Protein AF-X8CJ55-F1 (afdb_monomer_lite)

Radius of gyration: 29.48 Å; chains: 1; bounding box: 90×64×76 Å

Foldseek 3Di:
DPPQDVLLQLLLVLLVVLCVVVVHDLLRLLVLLQVLCVVVVPPDRDDSVVSSVVNVVSNVRSDADPVNLCSNCVSSVHDSCVRRNDPPPPDDPPPPCPVPQCDVVVLVVLQVVLVVLVVCCVPVNLVRSQVVLVVVLVVLVVVLVSHDPVCNLSSLQSSLSSLLSNLVSCVVVVVLVSNVVSLVSSCVSCVPVALQSQLSSLLSVLVSCLQPPLPSSLVSLVSSLVSCVVHDNPCSNLSSLVSNLSSCVSVVNVVSNVVRDRDDDDDDPPPVVPPDDDDDDDDDDDDDDDDDDDDDDDDDDDD

Sequence (303 aa):
MAAVDPIRALNAQRLSQARKRYGYSLRELAIEVENVRKLRGDPDLPARESLRQKIAQIERTGMLGPLWREDLAAVFGVEPDEMFSVPIATELPHPLLIQLPVDRDVLAVIEAQQHAHIQAEHTFGPQHARPLVESDLVTIESLIAHAPSQVKAEMRRAAGAIAEVAGWIAQDLGDHAAAEKLTHTAALHLRTAGPPFNAIILMRQSNILTRTNPDLATALATDAADLIDGHDVGRLAASIARQQALAELANHNERGFIATPPQPSNSVTCNPTRMIMRSMPTAPTSPARSPPATCASVTRIKP

Organism: NCBI:txid1299331

Secondary structure (DSSP, 8-state):
-PPP-HHHHHHHHHHHHHHHHTT--HHHHHHHHHHHHHHHT-S----HHHHHHHHHHHHHH----HHHHHHHHHHTTS-HHHHH------S-PPP--S-----HHHHHHHHHHHHHHHHHHHHH-HHHHHHHHHHHHHHHHHHHHH--TTTHHHHHHHHHHHHHHHHHHHHHTT-HHHHHHHHHHHHHHHTTS-HHHHHHHHHHHHHHHTTT-HHHHHHHHHHHHHHHTTS--THHHHHHHHHHHHHHHHTT-HHHHHHSPPP--SS----GGGSS---------------------------

Structure (mmCIF, N/CA/C/O backbone):
data_AF-X8CJ55-F1
#
_entry.id   AF-X8CJ55-F1
#
loop_
_atom_site.group_PDB
_atom_site.id
_atom_site.type_symbol
_atom_site.label_atom_id
_atom_site.label_alt_id
_atom_site.label_comp_id
_atom_site.label_asym_id
_atom_site.label_entity_id
_atom_site.label_seq_id
_atom_site.pdbx_PDB_ins_code
_atom_site.Cartn_x
_atom_site.Cartn_y
_atom_site.Cartn_z
_atom_site.occupancy
_atom_site.B_iso_or_equiv
_atom_site.auth_seq_id
_atom_site.auth_comp_id
_atom_site.auth_asym_id
_atom_site.auth_atom_id
_atom_site.pdbx_PDB_model_num
ATOM 1 N N . MET A 1 1 ? -22.380 -9.634 48.521 1.00 38.97 1 MET A N 1
ATOM 2 C CA . MET A 1 1 ? -22.929 -9.744 47.151 1.00 38.97 1 MET A CA 1
ATOM 3 C C . MET A 1 1 ? -21.863 -10.402 46.297 1.00 38.97 1 MET A C 1
ATOM 5 O O . MET A 1 1 ? -20.770 -9.860 46.235 1.00 38.97 1 MET A O 1
ATOM 9 N N . ALA A 1 2 ? -22.115 -11.598 45.757 1.00 42.09 2 ALA A N 1
ATOM 10 C CA . ALA A 1 2 ? -21.132 -12.291 44.923 1.00 42.09 2 ALA A CA 1
ATOM 11 C C . ALA A 1 2 ? -20.828 -11.436 43.683 1.00 42.09 2 ALA A C 1
ATOM 13 O O . ALA A 1 2 ? -21.761 -10.971 43.027 1.00 42.09 2 ALA A O 1
ATOM 14 N N . ALA A 1 3 ? -19.546 -11.188 43.408 1.00 49.06 3 ALA A N 1
ATOM 15 C CA . ALA A 1 3 ? -19.113 -10.462 42.221 1.00 49.06 3 ALA A CA 1
ATOM 16 C C . ALA A 1 3 ? -19.684 -11.161 40.978 1.00 49.06 3 ALA A C 1
ATOM 18 O O . ALA A 1 3 ? -19.512 -12.368 40.808 1.00 49.06 3 ALA A O 1
ATOM 19 N N . VAL A 1 4 ? -20.428 -10.421 40.154 1.00 57.56 4 VAL A N 1
ATOM 20 C CA . VAL A 1 4 ? -20.958 -10.942 38.892 1.00 57.56 4 VAL A CA 1
ATOM 21 C C . VAL A 1 4 ? -19.760 -11.296 38.020 1.00 57.56 4 VAL A C 1
ATOM 23 O O . VAL A 1 4 ? -18.949 -10.430 37.711 1.00 57.56 4 VAL A O 1
ATOM 26 N N . ASP A 1 5 ? -19.644 -12.575 37.673 1.00 70.12 5 ASP A N 1
ATOM 27 C CA . ASP A 1 5 ? -18.611 -13.104 36.787 1.00 70.12 5 ASP A CA 1
ATOM 28 C C . ASP A 1 5 ? -18.553 -12.255 35.495 1.00 70.12 5 ASP A C 1
ATOM 30 O O . ASP A 1 5 ? -19.549 -12.201 34.758 1.00 70.12 5 ASP A O 1
ATOM 34 N N . PRO A 1 6 ? -17.436 -11.551 35.226 1.00 70.81 6 PRO A N 1
ATOM 35 C CA . PRO A 1 6 ? -17.335 -10.576 34.137 1.00 70.81 6 PRO A CA 1
ATOM 36 C C . PRO A 1 6 ? -17.583 -11.204 32.761 1.00 70.81 6 PRO A C 1
ATOM 38 O O . PRO A 1 6 ? -18.098 -10.542 31.858 1.00 70.81 6 PRO A O 1
ATOM 41 N N . ILE A 1 7 ? -17.310 -12.503 32.614 1.00 72.62 7 ILE A N 1
ATOM 42 C CA . ILE A 1 7 ? -17.560 -13.257 31.382 1.00 72.62 7 ILE A CA 1
ATOM 43 C C . ILE A 1 7 ? -19.064 -13.356 31.106 1.00 72.62 7 ILE A C 1
ATOM 45 O O . ILE A 1 7 ? -19.514 -13.215 29.967 1.00 72.62 7 ILE A O 1
ATOM 49 N N . ARG A 1 8 ? -19.872 -13.544 32.153 1.00 80.00 8 ARG A N 1
ATOM 50 C CA . ARG A 1 8 ? -21.332 -13.639 32.026 1.00 80.00 8 ARG A CA 1
ATOM 51 C C . ARG A 1 8 ? -21.924 -12.302 31.597 1.00 80.00 8 ARG A C 1
ATOM 53 O O . ARG A 1 8 ? -22.737 -12.259 30.675 1.00 80.00 8 ARG A O 1
ATOM 60 N N . ALA A 1 9 ? -21.480 -11.206 32.207 1.00 78.75 9 ALA A N 1
ATOM 61 C CA . ALA A 1 9 ? -21.919 -9.869 31.813 1.00 78.75 9 ALA A CA 1
ATOM 62 C C . ALA A 1 9 ? -21.605 -9.582 30.331 1.00 78.75 9 ALA A C 1
ATOM 64 O O . ALA A 1 9 ? -22.467 -9.092 29.599 1.00 78.75 9 ALA A O 1
ATOM 65 N N . LEU A 1 10 ? -20.413 -9.973 29.869 1.00 80.69 10 LEU A N 1
ATOM 66 C CA . LEU A 1 10 ? -19.994 -9.802 28.480 1.00 80.69 10 LEU A CA 1
ATOM 67 C C . LEU A 1 10 ? -20.836 -10.640 27.504 1.00 80.69 10 LEU A C 1
ATOM 69 O O . LEU A 1 10 ? -21.279 -10.125 26.479 1.00 80.69 10 LEU A O 1
ATOM 73 N N . ASN A 1 11 ? -21.124 -11.902 27.833 1.00 84.25 11 ASN A N 1
ATOM 74 C CA . ASN A 1 11 ? -21.977 -12.767 27.009 1.00 84.25 11 ASN A CA 1
ATOM 75 C C . ASN A 1 11 ? -23.395 -12.203 26.852 1.00 84.25 11 ASN A C 1
ATOM 77 O O . ASN A 1 11 ? -23.937 -12.175 25.745 1.00 84.25 11 ASN A O 1
ATOM 81 N N . ALA A 1 12 ? -23.981 -11.711 27.948 1.00 86.38 12 ALA A N 1
ATOM 82 C CA . ALA A 1 12 ? -25.286 -11.057 27.932 1.00 86.38 12 ALA A CA 1
ATOM 83 C C . ALA A 1 12 ? -25.286 -9.802 27.042 1.00 86.38 12 ALA A C 1
ATOM 85 O O . ALA A 1 12 ? -26.190 -9.615 26.221 1.00 86.38 12 ALA A O 1
ATOM 86 N N . GLN A 1 13 ? -24.247 -8.967 27.160 1.00 86.50 13 GLN A N 1
ATOM 87 C CA . GLN A 1 13 ? -24.093 -7.759 26.353 1.00 86.50 13 GLN A CA 1
ATOM 88 C C . GLN A 1 13 ? -23.946 -8.079 24.861 1.00 86.50 13 GLN A C 1
ATOM 90 O O . GLN A 1 13 ? -24.648 -7.479 24.047 1.00 86.50 13 GLN A O 1
ATOM 95 N N . ARG A 1 14 ? -23.073 -9.027 24.500 1.00 86.06 14 ARG A N 1
ATOM 96 C CA . ARG A 1 14 ? -22.821 -9.422 23.104 1.00 86.06 14 ARG A CA 1
ATOM 97 C C . ARG A 1 14 ? -24.076 -9.961 22.433 1.00 86.06 14 ARG A C 1
ATOM 99 O O . ARG A 1 14 ? -24.407 -9.522 21.335 1.00 86.06 14 ARG A O 1
ATOM 106 N N . LEU A 1 15 ? -24.820 -10.830 23.119 1.00 89.31 15 LEU A N 1
ATOM 107 C CA . LEU A 1 15 ? -26.089 -11.346 22.607 1.00 89.31 15 LEU A CA 1
ATOM 108 C C . LEU A 1 15 ? -27.109 -10.219 22.385 1.00 89.31 15 LEU A C 1
ATOM 110 O O . LEU A 1 15 ? -27.709 -10.131 21.314 1.00 89.31 15 LEU A O 1
ATOM 114 N N . SER A 1 16 ? -27.255 -9.315 23.359 1.00 88.06 16 SER A N 1
ATOM 115 C CA . SER A 1 16 ? -28.179 -8.179 23.250 1.00 88.06 16 SER A CA 1
ATOM 116 C C . SER A 1 16 ? -27.796 -7.218 22.119 1.00 88.06 16 SER A C 1
ATOM 118 O O . SER A 1 16 ? -28.665 -6.728 21.393 1.00 88.06 16 SER A O 1
ATOM 120 N N . GLN A 1 17 ? -26.499 -6.951 21.941 1.00 86.75 17 GLN A N 1
ATOM 121 C CA . GLN A 1 17 ? -25.985 -6.105 20.864 1.00 86.75 17 GLN A CA 1
ATOM 122 C C . GLN A 1 17 ? -26.165 -6.752 19.492 1.00 86.75 17 GLN A C 1
ATOM 124 O O . GLN A 1 17 ? -26.665 -6.081 18.591 1.00 86.75 17 GLN A O 1
ATOM 129 N N . ALA A 1 18 ? -25.820 -8.033 19.336 1.00 84.50 18 ALA A N 1
ATOM 130 C CA . ALA A 1 18 ? -26.032 -8.772 18.094 1.00 84.50 18 ALA A CA 1
ATOM 131 C C . ALA A 1 18 ? -27.515 -8.747 17.711 1.00 84.50 18 ALA A C 1
ATOM 133 O O . ALA A 1 18 ? -27.873 -8.311 16.6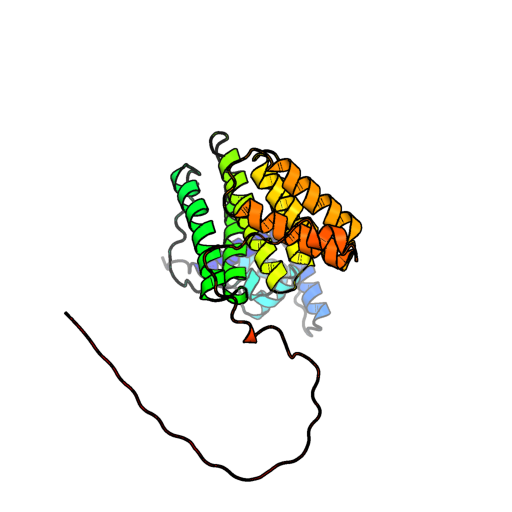19 1.00 84.50 18 ALA A O 1
ATOM 134 N N . ARG A 1 19 ? -28.400 -9.068 18.658 1.00 91.94 19 ARG A N 1
ATOM 135 C CA . ARG A 1 19 ? -29.844 -9.027 18.438 1.00 91.94 19 ARG A CA 1
ATOM 136 C C . ARG A 1 19 ? -30.323 -7.648 17.959 1.00 91.94 19 ARG A C 1
ATOM 138 O O . ARG A 1 19 ? -31.058 -7.569 16.981 1.00 91.94 19 ARG A O 1
ATOM 145 N N . LYS A 1 20 ? -29.888 -6.560 18.608 1.00 87.31 20 LYS A N 1
ATOM 146 C CA . LYS A 1 20 ? -30.235 -5.184 18.199 1.00 87.31 20 LYS A CA 1
ATOM 147 C C . LYS A 1 20 ? -29.658 -4.810 16.831 1.00 87.31 20 LYS A C 1
ATOM 149 O O . LYS A 1 20 ? -30.356 -4.177 16.048 1.00 87.31 20 LYS A O 1
ATOM 154 N N . ARG A 1 21 ? -28.413 -5.200 16.540 1.00 80.38 21 ARG A N 1
ATOM 155 C CA . ARG A 1 21 ? -27.718 -4.915 15.274 1.00 80.38 21 ARG A CA 1
ATOM 156 C C . ARG A 1 21 ? -28.416 -5.560 14.079 1.00 80.38 21 ARG A C 1
ATOM 158 O O . ARG A 1 21 ? -28.558 -4.911 13.052 1.00 80.38 21 ARG A O 1
ATOM 165 N N . TYR A 1 22 ? -28.861 -6.804 14.231 1.00 77.88 22 TYR A N 1
ATOM 166 C CA . TYR A 1 22 ? -29.587 -7.544 13.195 1.00 77.88 22 TYR A CA 1
ATOM 167 C C . TYR A 1 22 ? -31.105 -7.288 13.218 1.00 77.88 22 TYR A C 1
ATOM 169 O O . TYR A 1 22 ? -31.845 -7.897 12.456 1.00 77.88 22 TYR A O 1
ATOM 177 N N . GLY A 1 23 ? -31.583 -6.380 14.079 1.00 82.88 23 GLY A N 1
ATOM 178 C CA . GLY A 1 23 ? -32.990 -5.977 14.132 1.00 82.88 23 GLY A CA 1
ATOM 179 C C . GLY A 1 23 ? -33.943 -7.022 14.716 1.00 82.88 23 GLY A C 1
ATOM 180 O O . GLY A 1 23 ? -35.153 -6.842 14.636 1.00 82.88 23 GLY A O 1
ATOM 181 N N . TYR A 1 24 ? -33.433 -8.089 15.333 1.00 87.31 24 TYR A N 1
ATOM 182 C CA . TYR A 1 24 ? -34.268 -9.158 15.864 1.00 87.31 24 TYR A CA 1
ATOM 183 C C . TYR A 1 24 ? -34.978 -8.755 17.168 1.00 87.31 24 TYR A C 1
ATOM 185 O O . TYR A 1 24 ? -34.389 -8.305 18.161 1.00 87.31 24 TYR A O 1
ATOM 193 N N . SER A 1 25 ? -36.276 -9.015 17.238 1.00 90.44 25 SER A N 1
ATOM 194 C CA . SER A 1 25 ? -36.987 -9.173 18.504 1.00 90.44 25 SER A CA 1
ATOM 195 C C . SER A 1 25 ? -36.606 -10.503 19.169 1.00 90.44 25 SER A C 1
ATOM 197 O O . SER A 1 25 ? -36.102 -11.427 18.534 1.00 90.44 25 SER A O 1
ATOM 199 N N . LEU A 1 26 ? -36.882 -10.651 20.469 1.00 89.62 26 LEU A N 1
ATOM 200 C CA . LEU A 1 26 ? -36.687 -11.939 21.157 1.00 89.62 26 LEU A CA 1
ATOM 201 C C . LEU A 1 26 ? -37.509 -13.073 20.523 1.00 89.62 26 LEU A C 1
ATOM 203 O O . LEU A 1 26 ? -37.125 -14.235 20.609 1.00 89.62 26 LEU A O 1
ATOM 207 N N . ARG A 1 27 ? -38.655 -12.738 19.919 1.00 88.50 27 ARG A N 1
ATOM 208 C CA . ARG A 1 27 ? -39.531 -13.702 19.251 1.00 88.50 27 ARG A CA 1
ATOM 209 C C . ARG A 1 27 ? -38.941 -14.152 17.918 1.00 88.50 27 ARG A C 1
ATOM 211 O O . ARG A 1 27 ? -38.965 -15.343 17.643 1.00 88.50 27 ARG A O 1
ATOM 218 N N . GLU A 1 28 ? -38.405 -13.226 17.131 1.00 86.06 28 GLU A N 1
ATOM 219 C CA . GLU A 1 28 ? -37.733 -13.545 15.865 1.00 86.06 28 GLU A CA 1
ATOM 220 C C . GLU A 1 28 ? -36.453 -14.339 16.110 1.00 86.06 28 GLU A C 1
ATOM 222 O O . GLU A 1 28 ? -36.261 -15.375 15.489 1.00 86.06 28 GLU A O 1
ATOM 227 N N . LEU A 1 29 ? -35.651 -13.962 17.110 1.00 90.12 29 LEU A N 1
ATOM 228 C CA . LEU A 1 29 ? -34.463 -14.738 17.472 1.00 90.12 29 LEU A CA 1
ATOM 229 C C . LEU A 1 29 ? -34.817 -16.171 17.912 1.00 90.12 29 LEU A C 1
ATOM 231 O O . LEU A 1 29 ? -34.106 -17.113 17.585 1.00 90.12 29 LEU A O 1
ATOM 235 N N . ALA A 1 30 ? -35.938 -16.363 18.614 1.00 91.38 30 ALA A N 1
ATOM 236 C CA . ALA A 1 30 ? -36.417 -17.701 18.963 1.00 91.38 30 ALA A CA 1
ATOM 237 C C . ALA A 1 30 ? -36.856 -18.522 17.735 1.00 91.38 30 ALA A C 1
ATOM 239 O O . ALA A 1 30 ? -36.688 -19.740 17.741 1.00 91.38 30 ALA A O 1
ATOM 240 N N . ILE A 1 31 ? -37.406 -17.873 16.700 1.00 87.50 31 ILE A N 1
ATOM 241 C CA . ILE A 1 31 ? -37.739 -18.519 15.421 1.00 87.50 31 ILE A CA 1
ATOM 242 C C . ILE A 1 31 ? -36.454 -18.944 14.706 1.00 87.50 31 ILE A C 1
ATOM 244 O O . ILE A 1 31 ? -36.370 -20.081 14.254 1.00 87.50 31 ILE A O 1
ATOM 248 N N . GLU A 1 32 ? -35.435 -18.087 14.662 1.00 86.31 32 GLU A N 1
ATOM 249 C CA . GLU A 1 32 ? -34.182 -18.435 13.984 1.00 86.31 32 GLU A CA 1
ATOM 250 C C . GLU A 1 32 ? -33.403 -19.540 14.698 1.00 86.31 32 GLU A C 1
ATOM 252 O O . GLU A 1 32 ? -32.888 -20.445 14.048 1.00 86.31 32 GLU A O 1
ATOM 257 N N . VAL A 1 33 ? -33.386 -19.553 16.034 1.00 90.44 33 VAL A N 1
ATOM 258 C CA . VAL A 1 33 ? -32.803 -20.677 16.789 1.00 90.44 33 VAL A CA 1
ATOM 259 C C . VAL A 1 33 ? -33.543 -21.984 16.484 1.00 90.44 33 VAL A C 1
ATOM 261 O O . VAL A 1 33 ? -32.915 -23.026 16.304 1.00 90.44 33 VAL A O 1
ATOM 264 N N . GLU A 1 34 ? -34.876 -21.948 16.392 1.00 89.31 34 GLU A N 1
ATOM 265 C CA . GLU A 1 34 ? -35.662 -23.117 15.982 1.00 89.31 34 GLU A CA 1
ATOM 266 C C . GLU A 1 34 ? -35.297 -23.569 14.556 1.00 89.31 34 GLU A C 1
ATOM 268 O O . GLU A 1 34 ? -35.145 -24.768 14.321 1.00 89.31 34 GLU A O 1
ATOM 273 N N . ASN A 1 35 ? -35.12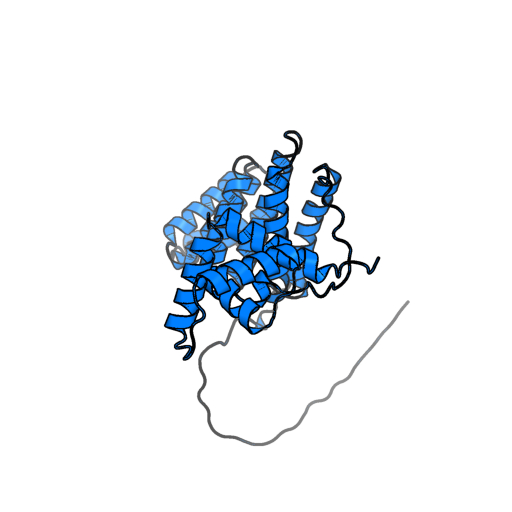1 -22.633 13.617 1.00 85.81 35 ASN A N 1
ATOM 274 C CA . ASN A 1 35 ? -34.717 -22.927 12.240 1.00 85.81 35 ASN A CA 1
ATOM 275 C C . ASN A 1 35 ? -33.330 -23.582 12.179 1.00 85.81 35 ASN A C 1
ATOM 277 O O . ASN A 1 35 ? -33.171 -24.598 11.504 1.00 85.81 35 ASN A O 1
ATOM 281 N N . VAL A 1 36 ? -32.352 -23.060 12.926 1.00 88.31 36 VAL A N 1
ATOM 282 C CA . VAL A 1 36 ? -31.002 -23.640 13.033 1.00 88.31 36 VAL A CA 1
ATOM 283 C C . VAL A 1 36 ? -31.063 -25.085 13.524 1.00 88.31 36 VAL A C 1
ATOM 285 O O . VAL A 1 36 ? -30.459 -25.971 12.922 1.00 88.31 36 VAL A O 1
ATOM 288 N N . ARG A 1 37 ? -31.835 -25.356 14.580 1.00 89.00 37 ARG A N 1
ATOM 289 C CA . ARG A 1 37 ? -31.971 -26.715 15.128 1.00 89.00 37 ARG A CA 1
ATOM 290 C C . ARG A 1 37 ? -32.717 -27.665 14.190 1.00 89.00 37 ARG A C 1
ATOM 292 O O . ARG A 1 37 ? -32.349 -28.831 14.080 1.00 89.00 37 ARG A O 1
ATOM 299 N N . LYS A 1 38 ? -33.715 -27.167 13.448 1.00 85.69 38 LYS A N 1
ATOM 300 C CA . LYS A 1 38 ? -34.383 -27.932 12.377 1.00 85.69 38 LYS A CA 1
ATOM 301 C C . LYS A 1 38 ? -33.420 -28.311 11.259 1.00 85.69 38 LYS A C 1
ATOM 303 O O . LYS A 1 38 ? -33.425 -29.460 10.832 1.00 85.69 38 LYS A O 1
ATOM 308 N N . LEU A 1 39 ? -32.596 -27.365 10.806 1.00 82.38 39 LEU A N 1
ATOM 309 C CA . LEU A 1 39 ? -31.588 -27.603 9.769 1.00 82.38 39 LEU A CA 1
ATOM 310 C C . LEU A 1 39 ? -30.516 -28.601 10.227 1.00 82.38 39 LEU A C 1
ATOM 312 O O . LEU A 1 39 ? -30.040 -29.392 9.419 1.00 82.38 39 LEU A O 1
ATOM 316 N N . ARG A 1 40 ? -30.179 -28.598 11.522 1.00 84.81 40 ARG A N 1
ATOM 317 C CA . ARG A 1 40 ? -29.257 -29.559 12.147 1.00 84.81 40 ARG A CA 1
ATOM 318 C C . ARG A 1 40 ? -29.854 -30.966 12.302 1.00 84.81 40 ARG A C 1
ATOM 320 O O . ARG A 1 40 ? -29.103 -31.930 12.416 1.00 84.81 40 ARG A O 1
ATOM 327 N N . GLY A 1 41 ? -31.183 -31.089 12.271 1.00 82.12 41 GLY A N 1
ATOM 328 C CA . GLY A 1 41 ? -31.897 -32.358 12.434 1.00 82.12 41 GLY A CA 1
ATOM 329 C C . GLY A 1 41 ? -32.123 -32.769 13.891 1.00 82.12 41 GLY A C 1
ATOM 330 O O . GLY A 1 41 ? -32.197 -33.965 14.176 1.00 82.12 41 GLY A O 1
ATOM 331 N N . ASP A 1 42 ? -32.227 -31.808 14.814 1.00 82.62 42 ASP A N 1
ATOM 332 C CA . ASP A 1 42 ? -32.405 -32.108 16.238 1.00 82.62 42 ASP A CA 1
ATOM 333 C C . ASP A 1 42 ? -33.758 -32.810 16.502 1.00 82.62 42 ASP A C 1
ATOM 335 O O . ASP A 1 42 ? -34.804 -32.317 16.068 1.00 82.62 42 ASP A O 1
ATOM 339 N N . PRO A 1 43 ? -33.774 -33.943 17.235 1.00 67.94 43 PRO A N 1
ATOM 340 C CA . PRO A 1 43 ? -34.960 -34.793 17.374 1.00 67.94 43 PRO A CA 1
ATOM 341 C C . PRO A 1 43 ? -36.024 -34.252 18.342 1.00 67.94 43 PRO A C 1
ATOM 343 O O . PRO A 1 43 ? -37.162 -34.715 18.302 1.00 67.94 43 PRO A O 1
ATOM 346 N N . ASP A 1 44 ? -35.680 -33.287 19.202 1.00 79.94 44 ASP A N 1
ATOM 347 C CA . ASP A 1 44 ? -36.597 -32.681 20.174 1.00 79.94 44 ASP A CA 1
ATOM 348 C C . ASP A 1 44 ? -36.451 -31.152 20.169 1.00 79.94 44 ASP A C 1
ATOM 350 O O . ASP A 1 44 ? -35.488 -30.585 20.695 1.00 79.94 44 ASP A O 1
ATOM 354 N N . LEU A 1 45 ? -37.399 -30.479 19.513 1.00 81.69 45 LEU A N 1
ATOM 355 C CA . LEU A 1 45 ? -37.409 -29.028 19.351 1.00 81.69 45 LEU A CA 1
ATOM 356 C C . LEU A 1 45 ? -38.292 -28.395 20.432 1.00 81.69 45 LEU A C 1
ATOM 358 O O . LEU A 1 45 ? -39.515 -28.562 20.398 1.00 81.69 45 LEU A O 1
ATOM 362 N N . PRO A 1 46 ? -37.718 -27.614 21.366 1.00 85.62 46 PRO A N 1
ATOM 363 C CA . PRO A 1 46 ? -38.505 -26.939 22.384 1.00 85.62 46 PRO A CA 1
ATOM 364 C C . PRO A 1 46 ? -39.518 -25.976 21.764 1.00 85.62 46 PRO A C 1
ATOM 366 O O . PRO A 1 46 ? -39.259 -25.347 20.735 1.00 85.62 46 PRO A O 1
ATOM 369 N N . ALA A 1 47 ? -40.646 -25.776 22.448 1.00 87.38 47 ALA A N 1
ATOM 370 C CA . ALA A 1 47 ? -41.615 -24.767 22.046 1.00 87.38 47 ALA A CA 1
ATOM 371 C C . ALA A 1 47 ? -40.955 -23.376 21.957 1.00 87.38 47 ALA A C 1
ATOM 373 O O . ALA A 1 47 ? -40.155 -22.986 22.813 1.00 87.38 47 ALA A O 1
ATOM 374 N N . ARG A 1 48 ? -41.345 -22.586 20.950 1.00 86.38 48 ARG A N 1
ATOM 375 C CA . ARG A 1 48 ? -40.809 -21.231 20.692 1.00 86.38 48 ARG A CA 1
ATOM 376 C C . ARG A 1 48 ? -40.827 -20.324 21.916 1.00 86.38 48 ARG A C 1
ATOM 378 O O . ARG A 1 48 ? -39.914 -19.531 22.122 1.00 86.38 48 ARG A O 1
ATOM 385 N N . GLU A 1 49 ? -41.864 -20.446 22.736 1.00 87.50 49 GLU A N 1
ATOM 386 C CA . GLU A 1 49 ? -42.003 -19.657 23.956 1.00 87.50 49 GLU A CA 1
ATOM 387 C C . GLU A 1 49 ? -40.936 -20.025 24.999 1.00 87.50 49 GLU A C 1
ATOM 389 O O . GLU A 1 49 ? -40.360 -19.141 25.633 1.00 87.50 49 GLU A O 1
ATOM 394 N N . SER A 1 50 ? -40.577 -21.305 25.105 1.00 88.00 50 SER A N 1
ATOM 395 C CA . SER A 1 50 ? -39.472 -21.772 25.945 1.00 88.00 50 SER A CA 1
ATOM 396 C C . SER A 1 50 ? -38.119 -21.280 25.425 1.00 88.00 50 SER A C 1
ATOM 398 O O . SER A 1 50 ? -37.289 -20.837 26.221 1.00 88.00 50 SER A O 1
ATOM 400 N N . LEU A 1 51 ? -37.906 -21.276 24.101 1.00 89.69 51 LEU A N 1
ATOM 401 C CA . LEU A 1 51 ? -36.696 -20.710 23.487 1.00 89.69 51 LEU A CA 1
ATOM 402 C C . LEU A 1 51 ? -36.580 -19.209 23.782 1.00 89.69 51 LEU A C 1
ATOM 404 O O . LEU A 1 51 ? -35.547 -18.749 24.267 1.00 89.69 51 LEU A O 1
ATOM 408 N N . ARG A 1 52 ? -37.667 -18.456 23.590 1.00 94.00 52 ARG A N 1
ATOM 409 C CA . ARG A 1 52 ? -37.743 -17.019 23.887 1.00 94.00 52 ARG A CA 1
ATOM 410 C C . ARG A 1 52 ? -37.427 -16.719 25.352 1.00 94.00 52 ARG A C 1
ATOM 412 O O . ARG A 1 52 ? -36.642 -15.813 25.641 1.00 94.00 52 ARG A O 1
ATOM 419 N N . GLN A 1 53 ? -38.019 -17.470 26.282 1.00 90.88 53 GLN A N 1
ATOM 420 C CA . GLN A 1 53 ? -37.759 -17.325 27.717 1.00 90.88 53 GLN A CA 1
ATOM 421 C C . GLN A 1 53 ? -36.302 -17.631 28.058 1.00 90.88 53 GLN A C 1
ATOM 423 O O . GLN A 1 53 ? -35.697 -16.919 28.864 1.00 90.88 53 GLN A O 1
ATOM 428 N N . LYS A 1 54 ? -35.716 -18.646 27.415 1.00 90.25 54 LYS A N 1
ATOM 429 C CA . LYS A 1 54 ? -34.319 -19.010 27.636 1.00 90.25 54 LYS A CA 1
ATOM 430 C C . LYS A 1 54 ? -33.362 -17.945 27.112 1.00 90.25 54 LYS A C 1
ATOM 432 O O . LYS A 1 54 ? -32.469 -17.546 27.851 1.00 90.25 54 LYS A O 1
ATOM 437 N N . ILE A 1 55 ? -33.602 -17.405 25.919 1.00 91.12 55 ILE A N 1
ATOM 438 C CA . ILE A 1 55 ? -32.841 -16.275 25.364 1.00 91.12 55 ILE A CA 1
ATOM 439 C C . ILE A 1 55 ? -32.933 -15.063 26.302 1.00 91.12 55 ILE A C 1
ATOM 441 O O . ILE A 1 55 ? -31.913 -14.475 26.650 1.00 91.12 55 ILE A O 1
ATOM 445 N N . ALA A 1 56 ? -34.128 -14.735 26.803 1.00 91.00 56 ALA A N 1
ATOM 446 C CA . ALA A 1 56 ? -34.304 -13.644 27.765 1.00 91.00 56 ALA A CA 1
ATOM 447 C C . ALA A 1 56 ? -33.575 -13.899 29.101 1.00 91.00 56 ALA A C 1
ATOM 449 O O . ALA A 1 56 ? -33.084 -12.966 29.736 1.00 91.00 56 ALA A O 1
ATOM 450 N N . GLN A 1 57 ? -33.495 -15.156 29.546 1.00 90.62 57 GLN A N 1
ATOM 451 C CA . GLN A 1 57 ? -32.706 -15.539 30.717 1.00 90.62 57 GLN A CA 1
ATOM 452 C C . GLN A 1 57 ? -31.203 -15.378 30.452 1.00 90.62 57 GLN A C 1
ATOM 454 O O . GLN A 1 57 ? -30.492 -14.891 31.333 1.00 90.62 57 GLN A O 1
ATOM 459 N N . ILE A 1 58 ? -30.720 -15.742 29.261 1.00 89.75 58 ILE A N 1
ATOM 460 C CA . ILE A 1 58 ? -29.316 -15.582 28.856 1.00 89.75 58 ILE A CA 1
ATOM 461 C C . ILE A 1 58 ? -28.958 -14.093 28.774 1.00 89.75 58 ILE A C 1
ATOM 463 O O . ILE A 1 58 ? -27.967 -13.691 29.374 1.00 89.75 58 ILE A O 1
ATOM 467 N N . GLU A 1 59 ? -29.794 -13.250 28.156 1.00 90.31 59 GLU A N 1
ATOM 468 C CA . GLU A 1 59 ? -29.576 -11.791 28.117 1.00 90.31 59 GLU A CA 1
ATOM 469 C C . GLU A 1 59 ? -29.559 -11.148 29.514 1.00 90.31 59 GLU A C 1
ATOM 471 O O . GLU A 1 59 ? -28.968 -10.088 29.695 1.00 90.31 59 GLU A O 1
ATOM 476 N N . ARG A 1 60 ? -30.188 -11.772 30.518 1.00 86.75 60 ARG A N 1
ATOM 477 C CA . ARG A 1 60 ? -30.206 -11.262 31.898 1.00 86.75 60 ARG A CA 1
ATOM 478 C C . ARG A 1 60 ? -29.055 -11.783 32.753 1.00 86.75 60 ARG A C 1
ATOM 480 O O . ARG A 1 60 ? -28.561 -11.070 33.617 1.00 86.75 60 ARG A O 1
ATOM 487 N N . THR A 1 61 ? -28.694 -13.051 32.581 1.00 85.50 61 THR A N 1
ATOM 488 C CA . THR A 1 61 ? -27.788 -13.765 33.498 1.00 85.50 61 THR A CA 1
ATOM 489 C C . THR A 1 61 ? -26.417 -14.037 32.903 1.00 85.50 61 THR A C 1
ATOM 491 O O . THR A 1 61 ? -25.497 -14.362 33.649 1.00 85.50 61 THR A O 1
ATOM 494 N N . GLY A 1 62 ? -26.282 -13.973 31.576 1.00 82.62 62 GLY A N 1
ATOM 495 C CA . GLY A 1 62 ? -25.054 -14.315 30.868 1.00 82.62 62 GLY A CA 1
ATOM 496 C C . GLY A 1 62 ? -24.680 -15.793 30.901 1.00 82.62 62 GLY A C 1
ATOM 497 O O . GLY A 1 62 ? -23.613 -16.165 30.413 1.00 82.62 62 GLY A O 1
ATOM 498 N N . MET A 1 63 ? -25.523 -16.642 31.500 1.00 84.69 63 MET A N 1
ATOM 499 C CA . MET A 1 63 ? -25.282 -18.078 31.592 1.00 84.69 63 MET A CA 1
ATOM 500 C C . MET A 1 63 ? -25.580 -18.735 30.253 1.00 84.69 63 MET A C 1
ATOM 502 O O . MET A 1 63 ? -26.734 -19.013 29.927 1.00 84.69 63 MET A O 1
ATOM 506 N N . LEU A 1 64 ? -24.518 -18.989 29.499 1.00 81.19 64 LEU A N 1
ATOM 507 C CA . LEU A 1 64 ? -24.571 -19.594 28.182 1.00 81.19 64 LEU A CA 1
ATOM 508 C C . LEU A 1 64 ? -23.948 -20.991 28.241 1.00 81.19 64 LEU A C 1
ATOM 510 O O . LEU A 1 64 ? -22.765 -21.135 28.537 1.00 81.19 64 LEU A O 1
ATOM 514 N N . GLY A 1 65 ? -24.757 -22.021 27.995 1.00 81.81 65 GLY A N 1
ATOM 515 C CA . GLY A 1 65 ? -24.261 -23.390 27.844 1.00 81.81 65 GLY A CA 1
ATOM 516 C C . GLY A 1 65 ? -23.667 -23.626 26.448 1.00 81.81 65 GLY A C 1
ATOM 517 O O . GLY A 1 65 ? -24.000 -22.878 25.528 1.00 81.81 65 GLY A O 1
ATOM 518 N N . PRO A 1 66 ? -22.849 -24.677 26.258 1.00 79.62 66 PRO A N 1
ATOM 519 C CA . PRO A 1 66 ? -22.162 -24.954 24.991 1.00 79.62 66 PRO A CA 1
ATOM 520 C C . PRO A 1 66 ? -23.128 -25.113 23.807 1.00 79.62 66 PRO A C 1
ATOM 522 O O . PRO A 1 66 ? -22.935 -24.483 22.778 1.00 79.62 66 PRO A O 1
ATOM 525 N N . LEU A 1 67 ? -24.243 -25.828 23.988 1.00 83.25 67 LEU A N 1
ATOM 526 C CA . LEU A 1 67 ? -25.259 -25.985 22.936 1.00 83.25 67 LEU A CA 1
ATOM 527 C C . LEU A 1 67 ? -25.878 -24.645 22.506 1.00 83.25 67 LEU A C 1
ATOM 529 O O . LEU A 1 67 ? -26.012 -24.354 21.325 1.00 83.25 67 LEU A O 1
ATOM 533 N N . TRP A 1 68 ? -26.200 -23.783 23.474 1.00 88.38 68 TRP A N 1
ATOM 534 C CA . TRP A 1 68 ? -26.760 -22.459 23.186 1.00 88.38 68 TRP A CA 1
ATOM 535 C C . TRP A 1 68 ? -25.747 -21.516 22.541 1.00 88.38 68 TRP A C 1
ATOM 537 O O . TRP A 1 68 ? -26.136 -20.618 21.798 1.00 88.38 68 TRP A O 1
ATOM 547 N N . ARG A 1 69 ? -24.458 -21.703 22.834 1.00 87.19 69 ARG A N 1
ATOM 548 C CA . ARG A 1 69 ? -23.365 -20.964 22.205 1.00 87.19 69 ARG A CA 1
ATOM 549 C C . ARG A 1 69 ? -23.318 -21.262 20.708 1.00 87.19 69 ARG A C 1
ATOM 551 O O . ARG A 1 69 ? -23.262 -20.326 19.921 1.00 87.19 69 ARG A O 1
ATOM 558 N N . GLU A 1 70 ? -23.407 -22.535 20.336 1.00 85.81 70 GLU A N 1
ATOM 559 C CA . GLU A 1 70 ? -23.458 -22.962 18.935 1.00 85.81 70 GLU A CA 1
ATOM 560 C C . GLU A 1 70 ? -24.727 -22.488 18.231 1.00 85.81 70 GLU A C 1
ATOM 562 O O . GLU A 1 70 ? -24.648 -21.924 17.146 1.00 85.81 70 GLU A O 1
ATOM 567 N N . ASP A 1 71 ? -25.895 -22.678 18.853 1.00 88.94 71 ASP A N 1
ATOM 568 C CA . ASP A 1 71 ? -27.174 -22.271 18.265 1.00 88.94 71 ASP A CA 1
ATOM 569 C C . ASP A 1 71 ? -27.213 -20.778 17.943 1.00 88.94 71 ASP A C 1
ATOM 571 O O . ASP A 1 71 ? -27.609 -20.380 16.852 1.00 88.94 71 ASP A O 1
ATOM 575 N N . LEU A 1 72 ? -26.804 -19.939 18.899 1.00 90.62 72 LEU A N 1
ATOM 576 C CA . LEU A 1 72 ? -26.847 -18.492 18.725 1.00 90.62 72 LEU A CA 1
ATOM 577 C C . LEU A 1 72 ? -25.799 -18.021 17.719 1.00 90.62 72 LEU A C 1
ATOM 579 O O . LEU A 1 72 ? -26.113 -17.161 16.906 1.00 90.62 72 LEU A O 1
ATOM 583 N N . ALA A 1 73 ? -24.597 -18.597 17.730 1.00 87.88 73 ALA A N 1
ATOM 584 C CA . ALA A 1 73 ? -23.566 -18.267 16.751 1.00 87.88 73 ALA A CA 1
ATOM 585 C C . ALA A 1 73 ? -24.008 -18.622 15.322 1.00 87.88 73 ALA A C 1
ATOM 587 O O . ALA A 1 73 ? -23.914 -17.789 14.420 1.00 87.88 73 ALA A O 1
ATOM 588 N N . ALA A 1 74 ? -24.627 -19.794 15.149 1.00 86.06 74 ALA A N 1
ATOM 589 C CA . ALA A 1 74 ? -25.188 -20.229 13.875 1.00 86.06 74 ALA A CA 1
ATOM 590 C C . ALA A 1 74 ? -26.309 -19.307 13.366 1.00 86.06 74 ALA A C 1
ATOM 592 O O . ALA A 1 74 ? -26.353 -19.029 12.170 1.00 86.06 74 ALA A O 1
ATOM 593 N N . VAL A 1 75 ? -27.171 -18.768 14.245 1.00 88.50 75 VAL A N 1
ATOM 594 C CA . VAL A 1 75 ? -28.192 -17.778 13.836 1.00 88.50 75 VAL A CA 1
ATOM 595 C C . VAL A 1 75 ? -27.557 -16.530 13.219 1.00 88.50 75 VAL A C 1
ATOM 597 O O . VAL A 1 75 ? -28.092 -15.974 12.263 1.00 88.50 75 VAL A O 1
ATOM 600 N N . PHE A 1 76 ? -26.420 -16.083 13.751 1.00 85.06 76 PHE A N 1
ATOM 601 C CA . PHE A 1 76 ? -25.725 -14.896 13.252 1.00 85.06 76 PHE A CA 1
ATOM 602 C C . PHE A 1 76 ? -24.679 -15.207 12.170 1.00 85.06 76 PHE A C 1
ATOM 604 O O . PHE A 1 76 ? -24.021 -14.279 11.702 1.00 85.06 76 PHE A O 1
ATOM 611 N N . GLY A 1 77 ? -24.534 -16.474 11.763 1.00 81.69 77 GLY A N 1
ATOM 612 C CA . GLY A 1 77 ? -23.586 -16.902 10.731 1.00 81.69 77 GLY A CA 1
ATOM 613 C C . GLY A 1 77 ? -22.116 -16.698 11.108 1.00 81.69 77 GLY A C 1
ATOM 614 O O . GLY A 1 77 ? -21.299 -16.453 10.226 1.00 81.69 77 GLY A O 1
ATOM 615 N N . VAL A 1 78 ? -21.794 -16.752 12.401 1.00 82.25 78 VAL A N 1
ATOM 616 C CA . VAL A 1 78 ? -20.439 -16.558 12.943 1.00 82.25 78 VAL A CA 1
ATOM 617 C C . VAL A 1 78 ? -20.001 -17.791 13.721 1.00 82.25 78 VAL A C 1
ATOM 619 O O . VAL A 1 78 ? -20.834 -18.570 14.190 1.00 82.25 78 VAL A O 1
ATOM 622 N N . GLU A 1 79 ? -18.696 -17.956 13.908 1.00 80.94 79 GLU A N 1
ATOM 623 C CA . GLU A 1 79 ? -18.181 -19.051 14.729 1.00 80.94 79 GLU A CA 1
ATOM 624 C C . GLU A 1 79 ? -18.498 -18.822 16.226 1.00 80.94 79 GLU A C 1
ATOM 626 O O . GLU A 1 79 ? -18.462 -17.681 16.710 1.00 80.94 79 GLU A O 1
ATOM 631 N N . PRO A 1 80 ? -18.771 -19.878 17.023 1.00 81.62 80 PRO A N 1
ATOM 632 C CA . PRO A 1 80 ? -19.059 -19.751 18.458 1.00 81.62 80 PRO A CA 1
ATOM 633 C C . PRO A 1 80 ? -17.971 -19.004 19.237 1.00 81.62 80 PRO A C 1
ATOM 635 O O . PRO A 1 80 ? -18.246 -18.314 20.226 1.00 81.62 80 PRO A O 1
ATOM 638 N N . ASP A 1 81 ? -16.723 -19.137 18.801 1.00 78.25 81 ASP A N 1
ATOM 639 C CA . ASP A 1 81 ? -15.563 -18.485 19.403 1.00 78.25 81 ASP A CA 1
ATOM 640 C C . ASP A 1 81 ? -15.402 -17.032 18.972 1.00 78.25 81 ASP A C 1
ATOM 642 O O . ASP A 1 81 ? -15.060 -16.187 19.796 1.00 78.25 81 ASP A O 1
ATOM 646 N N . GLU A 1 82 ? -15.790 -16.697 17.748 1.00 76.81 82 GLU A N 1
ATOM 647 C CA . GLU A 1 82 ? -15.881 -15.308 17.305 1.00 76.81 82 GLU A CA 1
ATOM 648 C C . GLU A 1 82 ? -16.940 -14.538 18.112 1.00 76.81 82 GLU A C 1
ATOM 650 O O . GLU A 1 82 ? -16.710 -13.410 18.554 1.00 76.81 82 GLU A O 1
ATOM 655 N N . MET A 1 83 ? -18.087 -15.170 18.385 1.00 79.06 83 MET A N 1
ATOM 656 C CA . MET A 1 83 ? -19.195 -14.513 19.080 1.00 79.06 83 MET A CA 1
ATOM 657 C C . MET A 1 83 ? -19.049 -14.495 20.606 1.00 79.06 83 MET A C 1
ATOM 659 O O . MET A 1 83 ? -19.424 -13.519 21.260 1.00 79.06 83 MET A O 1
ATOM 663 N N . PHE A 1 84 ? -18.541 -15.570 21.211 1.00 78.62 84 PHE A N 1
ATOM 664 C CA . PHE A 1 84 ? -18.632 -15.768 22.661 1.00 78.62 84 PHE A CA 1
ATOM 665 C C . PHE A 1 84 ? -17.301 -16.105 23.346 1.00 78.62 84 PHE A C 1
ATOM 667 O O . PHE A 1 84 ? -17.319 -16.389 24.548 1.00 78.62 84 PHE A O 1
ATOM 674 N N . SER A 1 85 ? -16.148 -16.082 22.662 1.00 68.62 85 SER A N 1
ATOM 675 C CA . SER A 1 85 ? -14.885 -16.377 23.353 1.00 68.62 85 SER A C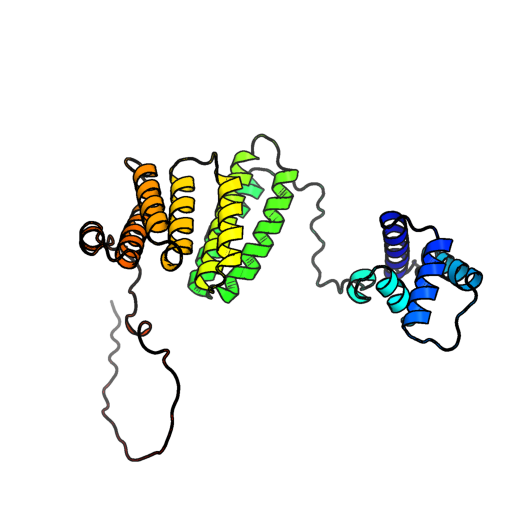A 1
ATOM 676 C C . SER A 1 85 ? -14.573 -15.310 24.384 1.00 68.62 85 SER A C 1
ATOM 678 O O . SER A 1 85 ? -14.717 -14.103 24.148 1.00 68.62 85 SER A O 1
ATOM 680 N N . VAL A 1 86 ? -14.130 -15.778 25.545 1.00 52.44 86 VAL A N 1
ATOM 681 C CA . VAL A 1 86 ? -13.393 -14.946 26.486 1.00 52.44 86 VAL A CA 1
ATOM 682 C C . VAL A 1 86 ? -12.064 -14.671 25.798 1.00 52.44 86 VAL A C 1
ATOM 684 O O . VAL A 1 86 ? -11.388 -15.638 25.443 1.00 52.44 86 VAL A O 1
ATOM 687 N N . PRO A 1 87 ? -11.684 -13.408 25.552 1.00 48.06 87 PRO A N 1
ATOM 688 C CA . PRO A 1 87 ? -10.321 -13.131 25.144 1.00 48.06 87 PRO A CA 1
ATOM 689 C C . PRO A 1 87 ? -9.441 -13.730 26.239 1.00 48.06 87 PRO A C 1
ATOM 691 O O . PRO A 1 87 ? -9.525 -13.294 27.389 1.00 48.06 87 PRO A O 1
ATOM 694 N N . ILE A 1 88 ? -8.659 -14.766 25.925 1.00 43.41 88 ILE A N 1
ATOM 695 C CA . ILE A 1 88 ? -7.512 -15.089 26.764 1.00 43.41 88 ILE A CA 1
ATOM 696 C C . ILE A 1 88 ? -6.682 -13.821 26.676 1.00 43.41 88 ILE A C 1
ATOM 698 O O . ILE A 1 88 ? -6.130 -13.509 25.624 1.00 43.41 88 ILE A O 1
ATOM 702 N N . ALA A 1 89 ? -6.735 -13.028 27.739 1.00 41.25 89 ALA A N 1
ATOM 703 C CA . ALA A 1 89 ? -5.915 -11.855 27.889 1.00 41.25 89 ALA A CA 1
ATOM 704 C C . ALA A 1 89 ? -4.466 -12.343 27.928 1.00 41.25 89 ALA A C 1
ATOM 706 O O . ALA A 1 89 ? -3.916 -12.640 28.983 1.00 41.25 89 ALA A O 1
ATOM 707 N N . THR A 1 90 ? -3.840 -12.452 26.763 1.00 39.28 90 THR A N 1
ATOM 708 C CA . THR A 1 90 ? -2.439 -12.086 26.633 1.00 39.28 90 THR A CA 1
ATOM 709 C C . THR A 1 90 ? -2.387 -10.599 26.953 1.00 39.28 90 THR A C 1
ATOM 711 O O . THR A 1 90 ? -2.673 -9.741 26.121 1.00 39.28 90 THR A O 1
ATOM 714 N N . GLU A 1 91 ? -2.174 -10.319 28.234 1.00 39.25 91 GLU A N 1
ATOM 715 C CA . GLU A 1 91 ? -2.138 -8.985 28.803 1.00 39.25 91 GLU A CA 1
ATOM 716 C C . GLU A 1 91 ? -1.137 -8.098 28.063 1.00 39.25 91 GLU A C 1
ATOM 718 O O . GLU A 1 91 ? 0.072 -8.273 28.166 1.00 39.25 91 GLU A O 1
ATOM 723 N N . LEU A 1 92 ? -1.658 -7.076 27.399 1.00 37.31 92 LEU A N 1
ATOM 724 C CA . LEU A 1 92 ? -1.499 -5.728 27.924 1.00 37.31 92 LEU A CA 1
ATOM 725 C C . LEU A 1 92 ? -2.901 -5.108 28.021 1.00 37.31 92 LEU A C 1
ATOM 727 O O . LEU A 1 92 ? -3.772 -5.448 27.209 1.00 37.31 92 LEU A O 1
ATOM 731 N N . PRO A 1 93 ? -3.166 -4.213 28.992 1.00 39.12 93 PRO A N 1
ATOM 732 C CA . PRO A 1 93 ? -4.313 -3.328 28.872 1.00 39.12 93 PRO A CA 1
ATOM 733 C C . PRO A 1 93 ? -4.230 -2.692 27.485 1.00 39.12 93 PRO A C 1
ATOM 735 O O . PRO A 1 93 ? -3.170 -2.186 27.111 1.00 39.12 93 PRO A O 1
ATOM 738 N N . HIS A 1 94 ? -5.322 -2.728 26.712 1.00 40.88 94 HIS A N 1
ATOM 739 C CA . HIS A 1 94 ? -5.433 -1.789 25.600 1.00 40.88 94 HIS A CA 1
ATOM 740 C C . HIS A 1 94 ? -5.086 -0.430 26.209 1.00 40.88 94 HIS A C 1
ATOM 742 O O . HIS A 1 94 ? -5.740 -0.072 27.202 1.00 40.88 94 HIS A O 1
ATOM 748 N N . PRO A 1 95 ? -4.067 0.306 25.715 1.00 42.09 95 PRO A N 1
ATOM 749 C CA . PRO A 1 95 ? -3.992 1.700 26.081 1.00 42.09 95 PRO A CA 1
ATOM 750 C C . PRO A 1 95 ? -5.369 2.213 25.719 1.00 42.09 95 PRO A C 1
ATOM 752 O O . PRO A 1 95 ? -5.854 1.979 24.608 1.00 42.09 95 PRO A O 1
ATOM 755 N N . LEU A 1 96 ? -6.055 2.731 26.731 1.00 41.41 96 LEU A N 1
ATOM 756 C CA . LEU A 1 96 ? -7.331 3.376 26.571 1.00 41.41 96 LEU A CA 1
ATOM 757 C C . LEU A 1 96 ? -7.214 4.189 25.284 1.00 41.41 96 LEU A C 1
ATOM 759 O O . LEU A 1 96 ? -6.505 5.191 25.264 1.00 41.41 96 LEU A O 1
ATOM 763 N N . LEU A 1 97 ? -7.916 3.789 24.222 1.00 42.38 97 LEU A N 1
ATOM 764 C CA . LEU A 1 97 ? -8.266 4.701 23.143 1.00 42.38 97 LEU A CA 1
ATOM 765 C C . LEU A 1 97 ? -9.307 5.679 23.725 1.00 42.38 97 LEU A C 1
ATOM 767 O O . LEU A 1 97 ? -10.383 5.884 23.173 1.00 42.38 97 LEU A O 1
ATOM 771 N N . ILE A 1 98 ? -8.993 6.294 24.875 1.00 41.38 98 ILE A N 1
ATOM 772 C CA . ILE A 1 98 ? -9.235 7.707 25.097 1.00 41.38 98 ILE A CA 1
ATOM 773 C C . ILE A 1 98 ? -8.525 8.336 23.914 1.00 41.38 98 ILE A C 1
ATOM 775 O O . ILE A 1 98 ? -7.313 8.489 23.970 1.00 41.38 98 ILE A O 1
ATOM 779 N N . GLN A 1 99 ? -9.278 8.498 22.820 1.00 52.16 99 GLN A N 1
ATOM 780 C CA . GLN A 1 99 ? -8.963 9.281 21.633 1.00 52.16 99 GLN A CA 1
ATOM 781 C C . GLN A 1 99 ? -7.491 9.670 21.613 1.00 52.16 99 GLN A C 1
ATOM 783 O O . GLN A 1 99 ? -7.184 10.776 22.053 1.00 52.16 99 GLN A O 1
ATOM 788 N N . LEU A 1 100 ? -6.592 8.740 21.246 1.00 55.34 100 LEU A N 1
ATOM 789 C CA . LEU A 1 100 ? -5.171 9.069 21.210 1.00 55.34 100 LEU A CA 1
ATOM 790 C C . LEU A 1 100 ? -5.105 10.299 20.308 1.00 55.34 100 LEU A C 1
ATOM 792 O O . LEU A 1 100 ? -5.534 10.183 19.152 1.00 55.34 1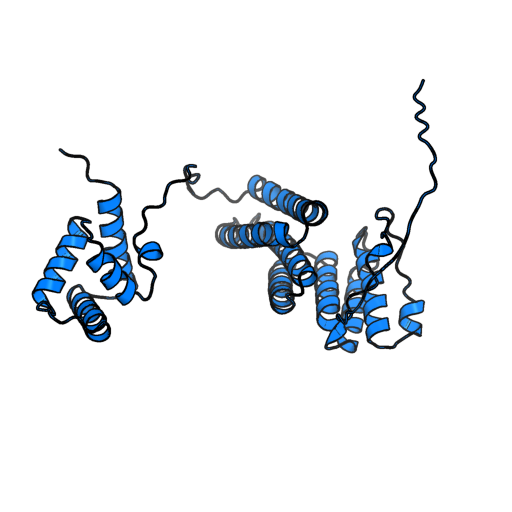00 LEU A O 1
ATOM 796 N N . PRO A 1 101 ? -4.759 11.486 20.840 1.00 66.81 101 PRO A N 1
ATOM 797 C CA . PRO A 1 101 ? -4.821 12.688 20.045 1.00 66.81 101 PRO A CA 1
ATOM 798 C C . PRO A 1 101 ? -3.854 12.441 18.904 1.00 66.81 101 PRO A C 1
ATOM 800 O O . PRO A 1 101 ? -2.667 12.228 19.118 1.00 66.81 101 PRO A O 1
ATOM 803 N N . VAL A 1 102 ? -4.394 12.333 17.693 1.00 79.62 102 VAL A N 1
ATOM 804 C CA . VAL A 1 102 ? -3.566 12.113 16.520 1.00 79.62 102 VAL A CA 1
ATOM 805 C C . VAL A 1 102 ? -2.804 13.410 16.322 1.00 79.62 102 VAL A C 1
ATOM 807 O O . VAL A 1 102 ? -3.346 14.401 15.832 1.00 79.62 102 VAL A O 1
ATOM 810 N N . ASP A 1 103 ? -1.570 13.414 16.794 1.00 84.06 103 ASP A N 1
ATOM 811 C CA . ASP A 1 103 ? -0.688 14.562 16.830 1.00 84.06 103 ASP A CA 1
ATOM 812 C C . ASP A 1 103 ? 0.611 14.252 16.074 1.00 84.06 103 ASP A C 1
ATOM 814 O O . ASP A 1 103 ? 0.708 13.299 15.292 1.00 84.06 103 ASP A O 1
ATOM 818 N N . ARG A 1 104 ? 1.602 15.127 16.234 1.00 87.56 104 ARG A N 1
ATOM 819 C CA . ARG A 1 104 ? 2.887 15.004 15.546 1.00 87.56 104 ARG A CA 1
ATOM 820 C C . ARG A 1 104 ? 3.727 13.842 16.074 1.00 87.56 104 ARG A C 1
ATOM 822 O O . ARG A 1 104 ? 4.506 13.300 15.296 1.00 87.56 104 ARG A O 1
ATOM 829 N N . ASP A 1 105 ? 3.542 13.431 17.324 1.00 87.75 105 ASP A N 1
ATOM 830 C CA . ASP A 1 105 ? 4.316 12.340 17.917 1.00 87.75 105 ASP A CA 1
ATOM 831 C C . ASP A 1 105 ? 3.828 10.996 17.370 1.00 87.75 105 ASP A C 1
ATOM 833 O O . ASP A 1 105 ? 4.633 10.158 16.962 1.00 87.75 105 ASP A O 1
ATOM 837 N N . VAL A 1 106 ? 2.506 10.828 17.238 1.00 88.38 106 VAL A N 1
ATOM 838 C CA . VAL A 1 106 ? 1.913 9.661 16.561 1.00 88.38 106 VAL A CA 1
ATOM 839 C C . VAL A 1 106 ? 2.395 9.563 15.112 1.00 88.38 106 VAL A C 1
ATOM 841 O O . VAL A 1 106 ? 2.758 8.482 14.649 1.00 88.38 106 VAL A O 1
ATOM 844 N N . LEU A 1 107 ? 2.435 10.688 14.393 1.00 89.88 107 LEU A N 1
ATOM 845 C CA . LEU A 1 107 ? 2.951 10.725 13.024 1.00 89.88 107 LEU A CA 1
ATOM 846 C C . LEU A 1 107 ? 4.427 10.296 12.956 1.00 89.88 107 LEU A C 1
ATOM 848 O O . LEU A 1 107 ? 4.772 9.473 12.111 1.00 89.88 107 LEU A O 1
ATOM 852 N N . ALA A 1 108 ? 5.275 10.806 13.852 1.00 89.56 108 ALA A N 1
ATOM 853 C CA . ALA A 1 108 ? 6.697 10.464 13.885 1.00 89.56 108 ALA A CA 1
ATOM 854 C C . ALA A 1 108 ? 6.929 8.963 14.129 1.00 89.56 108 ALA A C 1
ATOM 856 O O . ALA A 1 108 ? 7.818 8.364 13.520 1.00 89.56 108 ALA A O 1
ATOM 857 N N . VAL A 1 109 ? 6.102 8.334 14.974 1.00 89.38 109 VAL A N 1
ATOM 858 C CA . VAL A 1 109 ? 6.132 6.877 15.180 1.00 89.38 109 VAL A CA 1
ATOM 859 C C . VAL A 1 109 ? 5.814 6.141 13.880 1.00 89.38 109 VAL A C 1
ATOM 861 O O . VAL A 1 109 ? 6.570 5.253 13.492 1.00 89.38 109 VAL A O 1
ATOM 864 N N . ILE A 1 110 ? 4.754 6.537 13.171 1.00 90.06 110 ILE A N 1
ATOM 865 C CA . ILE A 1 110 ? 4.351 5.894 11.911 1.00 90.06 110 ILE A CA 1
ATOM 866 C C . ILE A 1 110 ? 5.446 6.031 10.839 1.00 90.06 110 ILE A C 1
ATOM 868 O O . ILE A 1 110 ? 5.760 5.067 10.138 1.00 90.06 110 ILE A O 1
ATOM 872 N N . GLU A 1 111 ? 6.065 7.207 10.719 1.00 90.31 111 GLU A N 1
ATOM 873 C CA . GLU A 1 111 ? 7.164 7.448 9.771 1.00 90.31 111 GLU A CA 1
ATOM 874 C C . GLU A 1 111 ? 8.408 6.597 10.095 1.00 90.31 111 GLU A C 1
ATOM 876 O O . GLU A 1 111 ? 9.059 6.052 9.194 1.00 90.31 111 GLU A O 1
ATOM 881 N N . ALA A 1 112 ? 8.725 6.412 11.380 1.00 90.69 112 ALA A N 1
ATOM 882 C CA . ALA A 1 112 ? 9.785 5.499 11.807 1.00 90.69 112 ALA A CA 1
ATOM 883 C C . ALA A 1 112 ? 9.438 4.032 11.495 1.00 90.69 112 ALA A C 1
ATOM 885 O O . ALA A 1 112 ? 10.307 3.250 11.099 1.00 90.69 112 ALA A O 1
ATOM 886 N N . GLN A 1 113 ? 8.162 3.667 11.615 1.00 90.38 113 GLN A N 1
ATOM 887 C CA . GLN A 1 113 ? 7.663 2.319 11.355 1.00 90.38 113 GLN A CA 1
ATOM 888 C C . GLN A 1 113 ? 7.823 1.924 9.883 1.00 90.38 113 GLN A C 1
ATOM 890 O O . GLN A 1 113 ? 8.209 0.795 9.594 1.00 90.38 113 GLN A O 1
ATOM 895 N N . GLN A 1 114 ? 7.661 2.867 8.947 1.00 90.94 114 GLN A N 1
ATOM 896 C CA . GLN A 1 114 ? 7.960 2.626 7.530 1.00 90.94 114 GLN A CA 1
ATOM 897 C C . GLN A 1 114 ? 9.401 2.136 7.323 1.00 90.94 114 GLN A C 1
ATOM 899 O O . GLN A 1 114 ? 9.638 1.141 6.636 1.00 90.94 114 GLN A O 1
ATOM 904 N N . HIS A 1 115 ? 10.370 2.815 7.939 1.00 89.62 115 HIS A N 1
ATOM 905 C CA . HIS A 1 115 ? 11.776 2.429 7.847 1.00 89.62 115 HIS A CA 1
ATOM 906 C C . HIS A 1 115 ? 12.018 1.063 8.494 1.00 89.62 115 HIS A C 1
ATOM 908 O O . HIS A 1 115 ? 12.751 0.245 7.936 1.00 89.62 115 HIS A O 1
ATOM 914 N N . ALA A 1 116 ? 11.378 0.795 9.634 1.00 90.00 116 ALA A N 1
ATOM 915 C CA . ALA A 1 116 ? 11.460 -0.496 10.307 1.00 90.00 116 ALA A CA 1
ATOM 916 C C . ALA A 1 116 ? 10.935 -1.642 9.427 1.00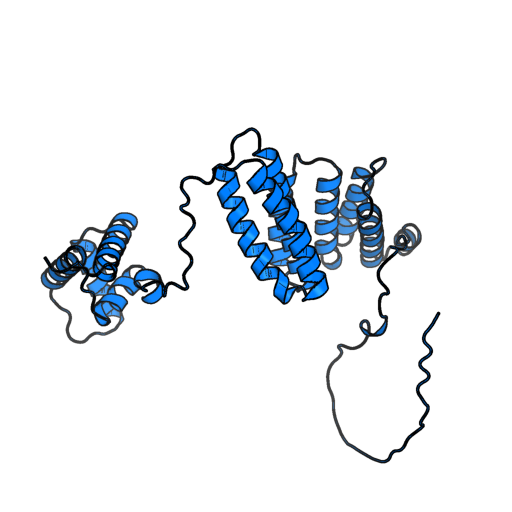 90.00 116 ALA A C 1
ATOM 918 O O . ALA A 1 116 ? 11.572 -2.690 9.367 1.00 90.00 116 ALA A O 1
ATOM 919 N N . HIS A 1 117 ? 9.847 -1.429 8.684 1.00 90.88 117 HIS A N 1
ATOM 920 C CA . HIS A 1 117 ? 9.296 -2.425 7.759 1.00 90.88 117 HIS A CA 1
ATOM 921 C C . HIS A 1 117 ? 10.232 -2.757 6.605 1.00 90.88 117 HIS A C 1
ATOM 923 O O . HIS A 1 117 ? 10.439 -3.931 6.307 1.00 90.88 117 HIS A O 1
ATOM 929 N N . ILE A 1 118 ? 10.857 -1.743 6.002 1.00 89.81 118 ILE A N 1
ATOM 930 C CA . ILE A 1 118 ? 11.864 -1.949 4.949 1.00 89.81 118 ILE A CA 1
ATOM 931 C C . ILE A 1 118 ? 13.062 -2.734 5.503 1.00 89.81 118 ILE A C 1
ATOM 933 O O . ILE A 1 118 ? 13.569 -3.647 4.857 1.00 89.81 118 ILE A O 1
ATOM 937 N N . GLN A 1 119 ? 13.517 -2.418 6.720 1.00 90.69 119 GLN A N 1
ATOM 938 C CA . GLN A 1 119 ? 14.603 -3.173 7.354 1.00 90.69 119 GLN A CA 1
ATOM 939 C C . GLN A 1 119 ? 14.193 -4.607 7.702 1.00 90.69 119 GLN A C 1
ATOM 941 O O . GLN A 1 119 ? 14.996 -5.527 7.534 1.00 90.69 119 GLN A O 1
ATOM 946 N N . ALA A 1 120 ? 12.961 -4.813 8.168 1.00 86.69 120 ALA A N 1
ATOM 947 C CA . ALA A 1 120 ? 12.430 -6.132 8.481 1.00 86.69 120 ALA A CA 1
ATOM 948 C C . ALA A 1 120 ? 12.330 -7.007 7.225 1.00 86.69 120 ALA A C 1
ATOM 950 O O . ALA A 1 120 ? 12.714 -8.174 7.280 1.00 86.69 120 ALA A O 1
ATOM 951 N N . GLU A 1 121 ? 11.894 -6.442 6.097 1.00 92.12 121 GLU A N 1
ATOM 952 C CA . GLU A 1 121 ? 11.896 -7.118 4.796 1.00 92.12 121 GLU A CA 1
ATOM 953 C C . GLU A 1 121 ? 13.322 -7.526 4.406 1.00 92.12 121 GLU A C 1
ATOM 955 O O . GLU A 1 121 ? 13.583 -8.716 4.236 1.00 92.12 121 GLU A O 1
ATOM 960 N N . HIS A 1 122 ? 14.279 -6.593 4.404 1.00 89.94 122 HIS A N 1
ATOM 961 C CA . HIS A 1 122 ? 15.661 -6.910 4.030 1.00 89.94 122 HIS A CA 1
ATOM 962 C C . HIS A 1 122 ? 16.330 -7.937 4.962 1.00 89.94 122 HIS A C 1
ATOM 964 O O . HIS A 1 122 ? 17.196 -8.699 4.527 1.00 89.94 122 HIS A O 1
ATOM 970 N N . THR A 1 123 ? 15.971 -7.944 6.250 1.00 92.44 123 THR A N 1
ATOM 971 C CA . THR A 1 123 ? 16.623 -8.787 7.269 1.00 92.44 123 THR A CA 1
ATOM 972 C C . THR A 1 123 ? 15.989 -10.172 7.370 1.00 92.44 123 THR A C 1
ATOM 974 O O . THR A 1 123 ? 16.699 -11.173 7.474 1.00 92.44 123 THR A O 1
ATOM 977 N N . PHE A 1 124 ? 14.658 -10.241 7.361 1.00 91.44 124 PHE A N 1
ATOM 978 C CA . PHE A 1 124 ? 13.892 -11.456 7.664 1.00 91.44 124 PHE A CA 1
ATOM 979 C C . PHE A 1 124 ? 13.089 -11.980 6.469 1.00 91.44 124 PHE A C 1
ATOM 981 O O . PHE A 1 124 ? 12.564 -13.093 6.521 1.00 91.44 124 PHE A O 1
ATOM 988 N N . GLY A 1 125 ? 13.028 -11.214 5.383 1.00 91.06 125 GLY A N 1
ATOM 989 C CA . GLY A 1 125 ? 12.329 -11.551 4.154 1.00 91.06 125 GLY A CA 1
ATOM 990 C C . GLY A 1 125 ? 10.876 -11.063 4.112 1.00 91.06 125 GLY A C 1
ATOM 991 O O . GLY A 1 125 ? 10.261 -10.748 5.140 1.00 91.06 125 GLY A O 1
ATOM 992 N N . PRO A 1 126 ? 10.278 -11.060 2.910 1.00 93.25 126 PRO A N 1
ATOM 993 C CA . PRO A 1 126 ? 8.956 -10.487 2.676 1.00 93.25 126 PRO A CA 1
ATOM 994 C C . PRO A 1 126 ? 7.826 -11.271 3.357 1.00 93.25 126 PRO A C 1
ATOM 996 O O . PRO A 1 126 ? 6.818 -10.681 3.741 1.00 93.25 126 PRO A O 1
ATOM 999 N N . GLN A 1 127 ? 7.988 -12.584 3.586 1.00 91.88 127 GLN A N 1
ATOM 1000 C CA . GLN A 1 127 ? 6.988 -13.387 4.308 1.00 91.88 127 GLN A CA 1
ATOM 1001 C C . GLN A 1 127 ? 6.829 -12.933 5.765 1.00 91.88 127 GLN A C 1
ATOM 1003 O O . GLN A 1 127 ? 5.729 -13.001 6.307 1.00 91.88 127 GLN A O 1
ATOM 1008 N N . HIS A 1 128 ? 7.920 -12.484 6.394 1.00 92.31 128 HIS A N 1
ATOM 1009 C CA . HIS A 1 128 ? 7.901 -11.979 7.764 1.00 92.31 128 HIS A CA 1
ATOM 1010 C C . HIS A 1 128 ? 7.341 -10.554 7.829 1.00 92.31 128 HIS A C 1
ATOM 1012 O O . HIS A 1 128 ? 6.529 -10.252 8.700 1.00 92.31 128 HIS A O 1
ATOM 1018 N N . ALA A 1 129 ? 7.746 -9.690 6.895 1.00 91.62 129 ALA A N 1
ATOM 1019 C CA . ALA A 1 129 ? 7.362 -8.281 6.896 1.00 91.62 129 ALA A CA 1
ATOM 1020 C C . ALA A 1 129 ? 5.885 -8.044 6.527 1.00 91.62 129 ALA A C 1
ATOM 1022 O O . ALA A 1 129 ? 5.259 -7.138 7.077 1.00 91.62 129 ALA A O 1
ATOM 1023 N N . ARG A 1 130 ? 5.302 -8.869 5.641 1.00 92.12 130 ARG A N 1
ATOM 1024 C CA . ARG A 1 130 ? 3.924 -8.694 5.140 1.00 92.12 130 ARG A CA 1
ATOM 1025 C C . ARG A 1 130 ? 2.867 -8.499 6.240 1.00 92.12 130 ARG A C 1
ATOM 1027 O O . ARG A 1 130 ? 2.201 -7.466 6.211 1.00 92.12 130 ARG A O 1
ATOM 1034 N N . PRO A 1 131 ? 2.691 -9.423 7.207 1.00 90.06 131 PRO A N 1
ATOM 1035 C CA . PRO A 1 131 ? 1.644 -9.268 8.218 1.00 90.06 131 PRO A CA 1
ATOM 1036 C C . PRO A 1 131 ? 1.848 -8.040 9.120 1.00 90.06 131 PRO A C 1
ATOM 1038 O O . PRO A 1 131 ? 0.867 -7.478 9.601 1.00 90.06 131 PRO A O 1
ATOM 1041 N N . LEU A 1 132 ? 3.096 -7.601 9.332 1.00 90.25 132 LEU A N 1
ATOM 1042 C CA . LEU A 1 132 ? 3.409 -6.419 10.143 1.00 90.25 132 LEU A CA 1
ATOM 1043 C C . LEU A 1 132 ? 2.953 -5.139 9.433 1.00 90.25 132 LEU A C 1
ATOM 1045 O O . LEU A 1 132 ? 2.214 -4.337 10.002 1.00 90.25 132 LEU A O 1
ATOM 1049 N N . VAL A 1 133 ? 3.335 -4.992 8.163 1.00 93.88 133 VAL A N 1
ATOM 1050 C CA . VAL A 1 133 ? 2.966 -3.839 7.333 1.00 93.88 133 VAL A CA 1
ATOM 1051 C C . VAL A 1 133 ? 1.452 -3.746 7.136 1.00 93.88 133 VAL A C 1
ATOM 1053 O O . VAL A 1 133 ? 0.882 -2.663 7.258 1.00 93.88 133 VAL A O 1
ATOM 1056 N N . GLU A 1 134 ? 0.786 -4.867 6.838 1.00 90.75 134 GLU A N 1
ATOM 1057 C CA . GLU A 1 134 ? -0.664 -4.885 6.607 1.00 90.75 134 GLU A CA 1
ATOM 1058 C C . GLU A 1 134 ? -1.450 -4.523 7.881 1.00 90.75 134 GLU A C 1
ATOM 1060 O O . GLU A 1 134 ? -2.411 -3.754 7.812 1.00 90.75 134 GLU A O 1
ATOM 1065 N N . SER A 1 135 ? -1.019 -5.013 9.049 1.00 88.62 135 SER A N 1
ATOM 1066 C CA . SER A 1 135 ? -1.625 -4.663 10.343 1.00 88.62 135 SER A CA 1
ATOM 1067 C C . SER A 1 135 ? -1.483 -3.170 10.662 1.00 88.62 135 SER A C 1
ATOM 1069 O O . SER A 1 135 ? -2.438 -2.519 11.106 1.00 88.62 135 SER A O 1
ATOM 1071 N N . ASP A 1 136 ? -0.302 -2.606 10.413 1.00 90.00 136 ASP A N 1
ATOM 1072 C CA . ASP A 1 136 ? -0.057 -1.184 10.645 1.00 90.00 136 ASP A CA 1
ATOM 1073 C C . ASP A 1 136 ? -0.865 -0.310 9.690 1.00 90.00 136 ASP A C 1
ATOM 1075 O O . ASP A 1 136 ? -1.446 0.685 10.123 1.00 90.00 136 ASP A O 1
ATOM 1079 N N . LEU A 1 137 ? -0.991 -0.702 8.418 1.00 92.06 137 LEU A N 1
ATOM 1080 C CA . LEU A 1 137 ? -1.807 0.031 7.451 1.00 92.06 137 LEU A CA 1
ATOM 1081 C C . LEU A 1 137 ? -3.267 0.150 7.911 1.00 92.06 137 LEU A C 1
ATOM 1083 O O . LEU A 1 137 ? -3.807 1.256 7.927 1.00 92.06 137 LEU A O 1
ATOM 1087 N N . VAL A 1 138 ? -3.884 -0.951 8.359 1.00 88.94 138 VAL A N 1
ATOM 1088 C CA . VAL A 1 138 ? -5.264 -0.952 8.891 1.00 88.94 138 VAL A CA 1
ATOM 1089 C C . VAL A 1 138 ? -5.405 0.005 10.082 1.00 88.94 138 VAL A C 1
ATOM 1091 O O . VAL A 1 138 ? -6.394 0.740 10.208 1.00 88.94 138 VAL A O 1
ATOM 1094 N N . THR A 1 139 ? -4.397 0.023 10.953 1.00 86.12 139 THR A N 1
ATOM 1095 C CA . THR A 1 139 ? -4.364 0.909 12.121 1.00 86.12 139 THR A CA 1
ATOM 1096 C C . THR A 1 139 ? -4.277 2.373 11.691 1.00 86.12 139 THR A C 1
ATOM 1098 O O . THR A 1 139 ? -5.084 3.197 12.125 1.00 86.12 139 THR A O 1
ATOM 1101 N N . ILE A 1 140 ? -3.355 2.703 10.788 1.00 88.31 140 ILE A N 1
ATOM 1102 C CA . ILE A 1 140 ? -3.142 4.068 10.294 1.00 88.31 140 ILE A CA 1
ATOM 1103 C C . ILE A 1 140 ? -4.381 4.582 9.550 1.00 88.31 140 ILE A C 1
ATOM 1105 O O . ILE A 1 140 ? -4.801 5.719 9.774 1.00 88.31 140 ILE A O 1
ATOM 1109 N N . GLU A 1 141 ? -5.021 3.755 8.719 1.00 89.00 141 GLU A N 1
ATOM 1110 C CA . GLU A 1 141 ? -6.269 4.116 8.032 1.00 89.00 141 GLU A CA 1
ATOM 1111 C C . GLU A 1 141 ? -7.376 4.503 9.025 1.00 89.00 141 GLU A C 1
ATOM 1113 O O . GLU A 1 141 ? -8.079 5.502 8.829 1.00 89.00 141 GLU A O 1
ATOM 1118 N N . SER A 1 142 ? -7.473 3.781 10.144 1.00 86.44 142 SER A N 1
ATOM 1119 C CA . SER A 1 142 ? -8.417 4.089 11.225 1.00 86.44 142 SER A CA 1
ATOM 1120 C C . SER A 1 142 ? -8.080 5.405 11.945 1.00 86.44 142 SER A C 1
ATOM 1122 O O . SER A 1 142 ? -8.983 6.147 12.355 1.00 86.44 142 SER A O 1
ATOM 1124 N N . LEU A 1 143 ? -6.793 5.748 12.065 1.00 86.25 143 LEU A N 1
ATOM 1125 C CA . LEU A 1 143 ? -6.338 7.008 12.666 1.00 86.25 143 LEU A CA 1
ATOM 1126 C C . LEU A 1 143 ? -6.627 8.225 11.771 1.00 86.25 143 LEU A C 1
ATOM 1128 O O . LEU A 1 143 ? -6.994 9.283 12.286 1.00 86.25 143 LEU A O 1
ATOM 1132 N N . ILE A 1 144 ? -6.565 8.096 10.438 1.00 86.81 144 ILE A N 1
ATOM 1133 C CA . ILE A 1 144 ? -6.877 9.197 9.495 1.00 86.81 144 ILE A CA 1
ATOM 1134 C C . ILE A 1 144 ? -8.295 9.749 9.705 1.00 86.81 144 ILE A C 1
ATOM 1136 O O . ILE A 1 144 ? -8.527 10.954 9.528 1.00 86.81 144 ILE A O 1
ATOM 1140 N N . ALA A 1 145 ? -9.253 8.888 10.061 1.00 82.69 145 ALA A N 1
ATOM 1141 C CA . ALA A 1 145 ? -10.636 9.292 10.314 1.00 82.69 145 ALA A CA 1
ATOM 1142 C C . ALA A 1 145 ? -10.747 10.281 11.487 1.00 82.69 145 ALA A C 1
ATOM 1144 O O . ALA A 1 145 ? -11.581 11.187 11.447 1.00 82.69 145 ALA A O 1
ATOM 1145 N N . HIS A 1 146 ? -9.854 10.154 12.468 1.00 82.94 146 HIS A N 1
ATOM 1146 C CA . HIS A 1 146 ? -9.837 10.927 13.710 1.00 82.94 146 HIS A CA 1
ATOM 1147 C C . HIS A 1 146 ? -8.750 12.016 13.728 1.00 82.94 146 HIS A C 1
ATOM 1149 O O . HIS A 1 146 ? -8.683 12.807 14.665 1.00 82.94 146 HIS A O 1
ATOM 1155 N N . ALA A 1 147 ? -7.920 12.089 12.682 1.00 85.12 147 ALA A N 1
ATOM 1156 C CA . ALA A 1 147 ? -6.841 13.058 12.566 1.00 85.12 147 ALA A CA 1
ATOM 1157 C C . ALA A 1 147 ? -7.361 14.509 12.455 1.00 85.12 147 ALA A C 1
ATOM 1159 O O . ALA A 1 147 ? -8.183 14.796 11.568 1.00 85.12 147 ALA A O 1
ATOM 1160 N N . PRO A 1 148 ? -6.846 15.448 13.278 1.00 86.06 148 PRO A N 1
ATOM 1161 C CA . PRO A 1 148 ? -7.061 16.880 13.103 1.00 86.06 148 PRO A CA 1
ATOM 1162 C C . PRO A 1 148 ? -6.669 17.340 11.696 1.00 86.06 148 PRO A C 1
ATOM 1164 O O . PRO A 1 148 ? -5.702 16.849 11.113 1.00 86.06 148 PRO A O 1
ATOM 1167 N N . SER A 1 149 ? -7.378 18.335 11.156 1.00 87.62 149 SER A N 1
ATOM 1168 C CA . SER A 1 149 ? -7.138 18.852 9.797 1.00 87.62 149 SER A CA 1
ATOM 1169 C C . SER A 1 149 ? -5.685 19.276 9.550 1.00 87.62 149 SER A C 1
ATOM 1171 O O . SER A 1 149 ? -5.186 19.094 8.444 1.00 87.62 149 SER A O 1
ATOM 1173 N N . GLN A 1 150 ? -5.007 19.773 10.587 1.00 89.56 150 GLN A N 1
ATOM 1174 C CA . GLN A 1 150 ? -3.625 20.261 10.551 1.00 89.56 150 GLN A CA 1
ATOM 1175 C C . GLN A 1 150 ? -2.566 19.171 10.325 1.00 89.56 150 GLN A C 1
ATOM 1177 O O . GLN A 1 150 ? -1.466 19.504 9.903 1.00 89.56 150 GLN A O 1
ATOM 1182 N N . VAL A 1 151 ? -2.873 17.903 10.631 1.00 89.50 151 VAL A N 1
ATOM 1183 C CA . VAL A 1 151 ? -1.950 16.756 10.464 1.00 89.50 151 VAL A CA 1
ATOM 1184 C C . VAL A 1 151 ? -2.485 15.711 9.482 1.00 89.50 151 VAL A C 1
ATOM 1186 O O . VAL A 1 151 ? -1.842 14.703 9.198 1.00 89.50 151 VAL A O 1
ATOM 1189 N N . LYS A 1 152 ? -3.699 15.921 8.961 1.00 89.31 152 LYS A N 1
ATOM 1190 C CA . LYS A 1 152 ? -4.413 14.945 8.132 1.00 89.31 152 LYS A CA 1
ATOM 1191 C C . LYS A 1 152 ? -3.728 14.693 6.791 1.00 89.31 152 LYS A C 1
ATOM 1193 O O . LYS A 1 152 ? -3.826 13.587 6.262 1.00 89.31 152 LYS A O 1
ATOM 1198 N N . ALA A 1 153 ? -3.062 15.702 6.230 1.00 90.44 153 ALA A N 1
ATOM 1199 C CA . ALA A 1 153 ? -2.328 15.565 4.976 1.00 90.44 153 ALA A CA 1
ATOM 1200 C C . ALA A 1 153 ? -1.077 14.697 5.163 1.00 90.44 153 ALA A C 1
ATOM 1202 O O . ALA A 1 153 ? -0.813 13.804 4.362 1.00 90.44 153 ALA A O 1
ATOM 1203 N N . GLU A 1 154 ? -0.349 14.911 6.252 1.00 91.50 154 GLU A N 1
ATOM 1204 C CA . GLU A 1 154 ? 0.839 14.149 6.614 1.00 91.50 154 GLU A CA 1
ATOM 1205 C C . GLU A 1 154 ? 0.485 12.722 7.018 1.00 91.50 154 GLU A C 1
ATOM 1207 O O . GLU A 1 154 ? 1.128 11.788 6.554 1.00 91.50 154 GLU A O 1
ATOM 1212 N N . MET A 1 155 ? -0.611 12.532 7.754 1.00 90.88 155 MET A N 1
ATOM 1213 C CA . MET A 1 155 ? -1.121 11.198 8.072 1.00 90.88 155 MET A CA 1
ATOM 1214 C C . MET A 1 155 ? -1.507 10.420 6.808 1.00 90.88 155 MET A C 1
ATOM 1216 O O . MET A 1 155 ? -1.195 9.240 6.677 1.00 90.88 155 MET A O 1
ATOM 1220 N N . ARG A 1 156 ? -2.143 11.082 5.828 1.00 93.00 156 ARG A N 1
ATOM 1221 C CA . ARG A 1 156 ? -2.393 10.467 4.515 1.00 93.00 156 ARG A CA 1
ATOM 1222 C C . ARG A 1 156 ? -1.090 10.133 3.800 1.00 93.00 156 ARG A C 1
ATOM 1224 O O . ARG A 1 156 ? -1.001 9.053 3.235 1.00 93.00 156 ARG A O 1
ATOM 1231 N N . ARG A 1 157 ? -0.087 11.013 3.836 1.00 92.75 157 ARG A N 1
ATOM 1232 C CA . ARG A 1 157 ? 1.221 10.733 3.231 1.00 92.75 157 ARG A CA 1
ATOM 1233 C C . ARG A 1 157 ? 1.870 9.497 3.858 1.00 92.75 157 ARG A C 1
ATOM 1235 O O . ARG A 1 157 ? 2.297 8.618 3.120 1.00 92.75 157 ARG A O 1
ATOM 1242 N N . ALA A 1 158 ? 1.867 9.399 5.185 1.00 92.12 158 ALA A N 1
ATOM 1243 C CA . ALA A 1 158 ? 2.403 8.257 5.915 1.00 92.12 158 ALA A CA 1
ATOM 1244 C C . ALA A 1 158 ? 1.656 6.953 5.577 1.00 92.12 158 ALA A C 1
ATOM 1246 O O . ALA A 1 158 ? 2.285 5.952 5.244 1.00 92.12 158 ALA A O 1
ATOM 1247 N N . ALA A 1 159 ? 0.319 6.983 5.544 1.00 93.50 159 ALA A N 1
ATOM 1248 C CA . ALA A 1 159 ? -0.496 5.841 5.122 1.00 93.50 159 ALA A CA 1
ATOM 1249 C C . ALA A 1 159 ? -0.177 5.389 3.692 1.00 93.50 159 ALA A C 1
ATOM 1251 O O . ALA A 1 159 ? -0.028 4.200 3.426 1.00 93.50 159 ALA A O 1
ATOM 1252 N N . GLY A 1 160 ? -0.020 6.347 2.777 1.00 94.81 160 GLY A N 1
ATOM 1253 C CA . GLY A 1 160 ? 0.368 6.068 1.402 1.00 94.81 160 GLY A CA 1
ATOM 1254 C C . GLY A 1 160 ? 1.756 5.442 1.288 1.00 94.81 160 GLY A C 1
ATOM 1255 O O . GLY A 1 160 ? 1.943 4.519 0.505 1.00 94.81 160 GLY A O 1
ATOM 1256 N N . ALA A 1 161 ? 2.708 5.897 2.102 1.00 93.50 161 ALA A N 1
ATOM 1257 C CA . ALA A 1 161 ? 4.064 5.361 2.137 1.00 93.50 161 ALA A CA 1
ATOM 1258 C C . ALA A 1 161 ? 4.106 3.920 2.689 1.00 93.50 161 ALA A C 1
ATOM 1260 O O . ALA A 1 161 ? 4.824 3.074 2.164 1.00 93.50 161 ALA A O 1
ATOM 1261 N N . ILE A 1 162 ? 3.290 3.613 3.701 1.00 95.44 162 ILE A N 1
ATOM 1262 C CA . ILE A 1 162 ? 3.132 2.249 4.233 1.00 95.44 162 ILE A CA 1
ATOM 1263 C C . ILE A 1 162 ? 2.428 1.338 3.220 1.00 95.44 162 ILE A C 1
ATOM 1265 O O . ILE A 1 162 ? 2.877 0.216 2.993 1.00 95.44 162 ILE A O 1
ATOM 1269 N N . ALA A 1 163 ? 1.365 1.817 2.568 1.00 96.69 163 ALA A N 1
ATOM 1270 C CA . ALA A 1 163 ? 0.668 1.068 1.522 1.00 96.69 163 ALA A CA 1
ATOM 1271 C C . ALA A 1 163 ? 1.573 0.767 0.314 1.00 96.69 163 ALA A C 1
ATOM 1273 O O . ALA A 1 163 ? 1.467 -0.303 -0.282 1.00 96.69 163 ALA A O 1
ATOM 1274 N N . GLU A 1 164 ? 2.491 1.675 -0.024 1.00 95.50 164 GLU A N 1
ATOM 1275 C CA . GLU A 1 164 ? 3.494 1.460 -1.069 1.00 95.50 164 GLU A CA 1
ATOM 1276 C C . GLU A 1 164 ? 4.462 0.324 -0.709 1.00 95.50 164 GLU A C 1
ATOM 1278 O O . GLU A 1 164 ? 4.650 -0.589 -1.515 1.00 95.50 164 GLU A O 1
ATOM 1283 N N . VAL A 1 165 ? 4.987 0.313 0.522 1.00 95.19 165 VAL A N 1
ATOM 1284 C CA . VAL A 1 165 ? 5.827 -0.787 1.030 1.00 95.19 165 VAL A CA 1
ATOM 1285 C C . VAL A 1 165 ? 5.049 -2.107 1.030 1.00 95.19 165 VAL A C 1
ATOM 1287 O O . VAL A 1 165 ? 5.574 -3.135 0.601 1.00 95.19 165 VAL A O 1
ATOM 1290 N N . ALA A 1 166 ? 3.779 -2.084 1.444 1.00 96.19 166 ALA A N 1
ATOM 1291 C CA . ALA A 1 166 ? 2.902 -3.254 1.424 1.00 96.19 166 ALA A CA 1
ATOM 1292 C C . ALA A 1 166 ? 2.736 -3.818 0.005 1.00 96.19 166 ALA A C 1
ATOM 1294 O O . ALA A 1 166 ? 2.847 -5.027 -0.210 1.00 96.19 166 ALA A O 1
ATOM 1295 N N . GLY A 1 167 ? 2.492 -2.936 -0.970 1.00 95.06 167 GLY A N 1
ATOM 1296 C CA . GLY A 1 167 ? 2.343 -3.303 -2.376 1.00 95.06 167 GLY A CA 1
ATOM 1297 C C . GLY A 1 167 ? 3.618 -3.906 -2.959 1.00 95.06 167 GLY A C 1
ATOM 1298 O O . GLY A 1 167 ? 3.549 -4.914 -3.664 1.00 95.06 167 GLY A O 1
ATOM 1299 N N . TRP A 1 168 ? 4.781 -3.353 -2.611 1.00 94.12 168 TRP A N 1
ATOM 1300 C CA . TRP A 1 168 ? 6.073 -3.916 -3.002 1.00 94.12 168 TRP A CA 1
ATOM 1301 C C . TRP A 1 168 ? 6.286 -5.322 -2.421 1.00 94.12 168 TRP A C 1
ATOM 1303 O O . TRP A 1 168 ? 6.575 -6.251 -3.174 1.00 94.12 168 TRP A O 1
ATOM 1313 N N . ILE A 1 169 ? 6.059 -5.516 -1.120 1.00 95.31 169 ILE A N 1
ATOM 1314 C CA . ILE A 1 169 ? 6.188 -6.834 -0.476 1.00 95.31 169 ILE A CA 1
ATOM 1315 C C . ILE A 1 169 ? 5.241 -7.858 -1.118 1.00 95.31 169 ILE A C 1
ATOM 1317 O O . ILE A 1 169 ? 5.635 -8.997 -1.379 1.00 95.31 169 ILE A O 1
ATOM 1321 N N . ALA A 1 170 ? 3.996 -7.467 -1.403 1.00 94.69 170 ALA A N 1
ATOM 1322 C CA . ALA A 1 170 ? 3.039 -8.329 -2.092 1.00 94.69 170 ALA A CA 1
ATOM 1323 C C . ALA A 1 170 ? 3.542 -8.741 -3.486 1.00 94.69 170 ALA A C 1
ATOM 1325 O O . ALA A 1 170 ? 3.439 -9.914 -3.857 1.00 94.69 170 ALA A O 1
ATOM 1326 N N . GLN A 1 171 ? 4.146 -7.809 -4.229 1.00 91.69 171 GLN A N 1
ATOM 1327 C CA . GLN A 1 171 ? 4.739 -8.088 -5.534 1.00 91.69 171 GLN A CA 1
ATOM 1328 C C . GLN A 1 171 ? 5.912 -9.075 -5.436 1.00 91.69 171 GLN A C 1
ATOM 1330 O O . GLN A 1 171 ? 5.963 -10.021 -6.224 1.00 91.69 171 GLN A O 1
ATOM 1335 N N . ASP A 1 172 ? 6.813 -8.903 -4.466 1.00 92.00 172 ASP A N 1
ATOM 1336 C CA . ASP A 1 172 ? 7.970 -9.792 -4.264 1.00 92.00 172 ASP A CA 1
ATOM 1337 C C . ASP A 1 172 ? 7.553 -11.216 -3.863 1.00 92.00 172 ASP A C 1
ATOM 1339 O O . ASP A 1 172 ? 8.242 -12.193 -4.166 1.00 92.00 172 ASP A O 1
ATOM 1343 N N . LEU A 1 173 ? 6.380 -11.356 -3.243 1.00 93.50 173 LEU A N 1
ATOM 1344 C CA . LEU A 1 173 ? 5.752 -12.645 -2.946 1.00 93.50 173 LEU A CA 1
ATOM 1345 C C . LEU A 1 173 ? 4.972 -13.241 -4.130 1.00 93.50 173 LEU A C 1
ATOM 1347 O O . LEU A 1 173 ? 4.486 -14.368 -4.025 1.00 93.50 173 LEU A O 1
ATOM 1351 N N . GLY A 1 174 ? 4.852 -12.519 -5.247 1.00 91.50 174 GLY A N 1
ATOM 1352 C CA . GLY A 1 174 ? 4.088 -12.932 -6.428 1.00 91.50 174 GLY A CA 1
ATOM 1353 C C . GLY A 1 174 ? 2.571 -12.746 -6.306 1.00 91.50 174 GLY A C 1
ATOM 1354 O O . GLY A 1 174 ? 1.828 -13.201 -7.175 1.00 91.50 174 GLY A O 1
ATOM 1355 N N . ASP A 1 175 ? 2.092 -12.073 -5.258 1.00 93.62 175 ASP A N 1
ATOM 1356 C CA . ASP A 1 175 ? 0.678 -11.742 -5.063 1.00 93.62 175 ASP A CA 1
ATOM 1357 C C . ASP A 1 175 ? 0.334 -10.444 -5.808 1.00 93.62 175 ASP A C 1
ATOM 1359 O O . ASP A 1 175 ? 0.176 -9.365 -5.232 1.00 93.62 175 ASP A O 1
ATOM 1363 N N . HIS A 1 176 ? 0.268 -10.545 -7.137 1.00 89.81 176 HIS A N 1
ATOM 1364 C CA . HIS A 1 176 ? 0.058 -9.394 -8.018 1.00 89.81 176 HIS A CA 1
ATOM 1365 C C . HIS A 1 176 ? -1.293 -8.697 -7.791 1.00 89.81 176 HIS A C 1
ATOM 1367 O O . HIS A 1 176 ? -1.379 -7.482 -7.946 1.00 89.81 176 HIS A O 1
ATOM 1373 N N . ALA A 1 177 ? -2.325 -9.440 -7.376 1.00 90.50 177 ALA A N 1
ATOM 1374 C CA . ALA A 1 177 ? -3.636 -8.871 -7.073 1.00 90.50 177 ALA A CA 1
ATOM 1375 C C . ALA A 1 177 ? -3.588 -7.988 -5.816 1.00 90.50 177 ALA A C 1
ATOM 1377 O O . ALA A 1 177 ? -4.112 -6.870 -5.816 1.00 90.50 177 ALA A O 1
ATOM 1378 N N . ALA A 1 178 ? -2.922 -8.450 -4.750 1.00 92.50 178 ALA A N 1
ATOM 1379 C CA . ALA A 1 178 ? -2.698 -7.617 -3.573 1.00 92.50 178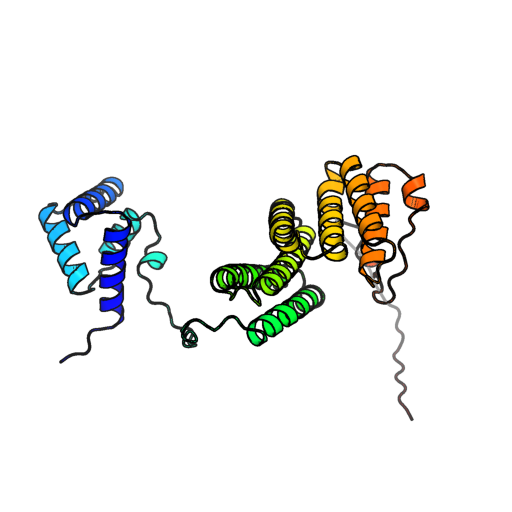 ALA A CA 1
ATOM 1380 C C . ALA A 1 178 ? -1.780 -6.426 -3.889 1.00 92.50 178 ALA A C 1
ATOM 1382 O O . ALA A 1 178 ? -2.070 -5.314 -3.448 1.00 92.50 178 ALA A O 1
ATOM 1383 N N . ALA A 1 179 ? -0.730 -6.626 -4.694 1.00 93.56 179 ALA A N 1
ATOM 1384 C CA . ALA A 1 179 ? 0.179 -5.556 -5.108 1.00 93.56 179 ALA A CA 1
ATOM 1385 C C . ALA A 1 179 ? -0.554 -4.421 -5.842 1.00 93.56 179 ALA A C 1
ATOM 1387 O O . ALA A 1 179 ? -0.350 -3.248 -5.523 1.00 93.56 179 ALA A O 1
ATOM 1388 N N . GLU A 1 180 ? -1.451 -4.753 -6.775 1.00 90.75 180 GLU A N 1
ATOM 1389 C CA . GLU A 1 180 ? -2.274 -3.776 -7.497 1.00 90.75 180 GLU A CA 1
ATOM 1390 C C . GLU A 1 180 ? -3.209 -3.019 -6.549 1.00 90.75 180 GLU A C 1
ATOM 1392 O O . GLU A 1 180 ? -3.222 -1.785 -6.542 1.00 90.75 180 GLU A O 1
ATOM 1397 N N . LYS A 1 181 ? -3.934 -3.744 -5.686 1.00 94.69 181 LYS A N 1
ATOM 1398 C CA . LYS A 1 181 ? -4.842 -3.144 -4.699 1.00 94.69 181 LYS A CA 1
ATOM 1399 C C . LYS A 1 181 ? -4.108 -2.174 -3.769 1.00 94.69 181 LYS A C 1
ATOM 1401 O O . LYS A 1 181 ? -4.574 -1.057 -3.560 1.00 94.69 181 LYS A O 1
ATOM 1406 N N . LEU A 1 182 ? -2.970 -2.586 -3.217 1.00 95.50 182 LEU A N 1
ATOM 1407 C CA . LEU A 1 182 ? -2.194 -1.787 -2.266 1.00 95.50 182 LEU A CA 1
ATOM 1408 C C . LEU A 1 182 ? -1.528 -0.585 -2.944 1.00 95.50 182 LEU A C 1
ATOM 1410 O O . LEU A 1 182 ? -1.542 0.513 -2.388 1.00 95.50 182 LEU A O 1
ATOM 1414 N N . THR A 1 183 ? -1.047 -0.747 -4.179 1.00 94.00 183 THR A N 1
ATOM 1415 C CA . THR A 1 183 ? -0.534 0.373 -4.986 1.00 94.00 183 THR A CA 1
ATOM 1416 C C . THR A 1 183 ? -1.643 1.382 -5.296 1.00 94.00 183 THR A C 1
ATOM 1418 O O . THR A 1 183 ? -1.417 2.591 -5.226 1.00 94.00 183 THR A O 1
ATOM 1421 N N . HIS A 1 184 ? -2.868 0.921 -5.570 1.00 93.00 184 HIS A N 1
ATOM 1422 C CA . HIS A 1 184 ? -4.026 1.802 -5.731 1.00 93.00 184 HIS A CA 1
ATOM 1423 C C . HIS A 1 184 ? -4.365 2.553 -4.433 1.00 93.00 184 HIS A C 1
ATOM 1425 O O . HIS A 1 184 ? -4.562 3.770 -4.464 1.00 93.00 184 HIS A O 1
ATOM 1431 N N . THR A 1 185 ? -4.368 1.872 -3.284 1.00 93.56 185 THR A N 1
ATOM 1432 C CA . THR A 1 185 ? -4.530 2.519 -1.971 1.00 93.56 185 THR A CA 1
ATOM 1433 C C . THR A 1 185 ? -3.464 3.596 -1.750 1.00 93.56 185 THR A C 1
ATOM 1435 O O . THR A 1 185 ? -3.799 4.734 -1.408 1.00 93.56 185 THR A O 1
ATOM 1438 N N . ALA A 1 186 ? -2.193 3.291 -2.026 1.00 96.00 186 ALA A N 1
ATOM 1439 C CA . ALA A 1 186 ? -1.103 4.257 -1.934 1.00 96.00 186 ALA A CA 1
ATOM 1440 C C . ALA A 1 186 ? -1.347 5.485 -2.833 1.00 96.00 186 ALA A C 1
ATOM 1442 O O . ALA A 1 186 ? -1.230 6.622 -2.369 1.00 96.00 186 ALA A O 1
ATOM 1443 N N . ALA A 1 187 ? -1.791 5.278 -4.077 1.00 93.25 187 ALA A N 1
ATOM 1444 C CA . ALA A 1 187 ? -2.133 6.352 -5.010 1.00 93.25 187 ALA A CA 1
ATOM 1445 C C . ALA A 1 187 ? -3.243 7.279 -4.476 1.00 93.25 187 ALA A C 1
ATOM 1447 O O . ALA A 1 187 ? -3.123 8.505 -4.539 1.00 93.25 187 ALA A O 1
ATOM 1448 N N . LEU A 1 188 ? -4.308 6.717 -3.890 1.00 92.94 188 LEU A N 1
ATOM 1449 C CA . LEU A 1 188 ? -5.413 7.497 -3.312 1.00 92.94 188 LEU A CA 1
ATOM 1450 C C . LEU A 1 188 ? -4.951 8.412 -2.169 1.00 92.94 188 LEU A C 1
ATOM 1452 O O . LEU A 1 188 ? -5.453 9.537 -2.011 1.00 92.94 188 LEU A O 1
ATOM 1456 N N . HIS A 1 189 ? -3.999 7.932 -1.372 1.00 93.00 189 HIS A N 1
ATOM 1457 C CA . HIS A 1 189 ? -3.413 8.675 -0.264 1.00 93.00 189 HIS A CA 1
ATOM 1458 C C . HIS A 1 189 ? -2.393 9.724 -0.721 1.00 93.00 189 HIS A C 1
ATOM 1460 O O . HIS A 1 189 ? -2.385 10.831 -0.177 1.00 93.00 189 HIS A O 1
ATOM 1466 N N . LEU A 1 190 ? -1.589 9.409 -1.739 1.00 92.00 190 LEU A N 1
ATOM 1467 C CA . LEU A 1 190 ? -0.469 10.232 -2.206 1.00 92.00 190 LEU A CA 1
ATOM 1468 C C . LEU A 1 190 ? -0.811 11.196 -3.343 1.00 92.00 190 LEU A C 1
ATOM 1470 O O . LEU A 1 190 ? 0.048 11.980 -3.733 1.00 92.00 190 LEU A O 1
ATOM 1474 N N . ARG A 1 191 ? -2.059 11.229 -3.826 1.00 84.38 191 ARG A N 1
ATOM 1475 C CA . ARG A 1 191 ? -2.472 12.045 -4.987 1.00 84.38 191 ARG A CA 1
ATOM 1476 C C . ARG A 1 191 ? -2.053 13.526 -4.945 1.00 84.38 191 ARG A C 1
ATOM 1478 O O . ARG A 1 191 ? -1.910 14.152 -5.988 1.00 84.38 191 ARG A O 1
ATOM 1485 N N . THR A 1 192 ? -1.902 14.109 -3.751 1.00 83.06 192 THR A N 1
ATOM 1486 C CA . THR A 1 192 ? -1.476 15.509 -3.544 1.00 83.06 192 THR A CA 1
ATOM 1487 C C . THR A 1 192 ? -0.108 15.628 -2.862 1.00 83.06 192 THR A C 1
ATOM 1489 O O . THR A 1 192 ? 0.234 16.700 -2.369 1.00 83.06 192 THR A O 1
ATOM 1492 N N . ALA A 1 193 ? 0.652 14.536 -2.750 1.00 84.50 193 ALA A N 1
ATOM 1493 C CA . ALA A 1 193 ? 1.901 14.487 -1.988 1.00 84.50 193 ALA A CA 1
ATOM 1494 C C . ALA A 1 193 ? 3.110 15.045 -2.759 1.00 84.50 193 ALA A C 1
ATOM 1496 O O . ALA A 1 193 ? 4.132 15.325 -2.135 1.00 84.50 193 ALA A O 1
ATOM 1497 N N . GLY A 1 194 ? 2.974 15.255 -4.070 1.00 87.19 194 GLY A N 1
ATOM 1498 C CA . GLY A 1 194 ? 3.978 15.875 -4.934 1.00 87.19 194 GLY A CA 1
ATOM 1499 C C . GLY A 1 194 ? 4.590 14.906 -5.955 1.00 87.19 194 GLY A C 1
ATOM 1500 O O . GLY A 1 194 ? 4.312 13.704 -5.905 1.00 87.19 194 GLY A O 1
ATOM 1501 N N . PRO A 1 195 ? 5.423 15.418 -6.880 1.00 89.31 195 PRO A N 1
ATOM 1502 C CA . PRO A 1 195 ? 5.935 14.639 -8.009 1.00 89.31 195 PRO A CA 1
ATOM 1503 C C . PRO A 1 195 ? 6.698 13.357 -7.627 1.00 89.31 195 PRO A C 1
ATOM 1505 O O . PRO A 1 195 ? 6.371 12.316 -8.194 1.00 89.31 195 PRO A O 1
ATOM 1508 N N . PRO A 1 196 ? 7.599 13.341 -6.617 1.00 90.38 196 PRO A N 1
ATOM 1509 C CA . PRO A 1 196 ? 8.338 12.123 -6.264 1.00 90.38 196 PRO A CA 1
ATOM 1510 C C . PRO A 1 196 ? 7.445 10.959 -5.817 1.00 90.38 196 PRO A C 1
ATOM 1512 O O . PRO A 1 196 ? 7.696 9.809 -6.165 1.00 90.38 196 PRO A O 1
ATOM 1515 N N . PHE A 1 197 ? 6.370 11.242 -5.078 1.00 91.19 197 PHE A N 1
ATOM 1516 C CA . PHE A 1 197 ? 5.433 10.206 -4.640 1.00 91.19 197 PHE A CA 1
ATOM 1517 C C . PHE A 1 197 ? 4.609 9.664 -5.805 1.00 91.19 197 PHE A C 1
ATOM 1519 O O . PHE A 1 197 ? 4.428 8.455 -5.916 1.00 91.19 197 PHE A O 1
ATOM 1526 N N . ASN A 1 198 ? 4.156 10.541 -6.701 1.00 91.00 198 ASN A N 1
ATOM 1527 C CA . ASN A 1 198 ? 3.445 10.119 -7.904 1.00 91.00 198 ASN A CA 1
ATOM 1528 C C . ASN A 1 198 ? 4.349 9.266 -8.808 1.00 91.00 198 ASN A C 1
ATOM 1530 O O . ASN A 1 198 ? 3.907 8.233 -9.301 1.00 91.00 198 ASN A O 1
ATOM 1534 N N . ALA A 1 199 ? 5.625 9.632 -8.946 1.00 93.44 199 ALA A N 1
ATOM 1535 C CA . ALA A 1 199 ? 6.604 8.861 -9.702 1.00 93.44 199 ALA A CA 1
ATOM 1536 C C . ALA A 1 199 ? 6.823 7.452 -9.130 1.00 93.44 199 ALA A C 1
ATOM 1538 O O . ALA A 1 199 ? 6.875 6.488 -9.893 1.00 93.44 199 ALA A O 1
ATOM 1539 N N . ILE A 1 200 ? 6.872 7.298 -7.798 1.00 94.00 200 ILE A N 1
ATOM 1540 C CA . ILE A 1 200 ? 6.920 5.970 -7.161 1.00 94.00 200 ILE A CA 1
ATOM 1541 C C . ILE A 1 200 ? 5.703 5.135 -7.571 1.00 94.00 200 ILE A C 1
ATOM 1543 O O . ILE A 1 200 ? 5.861 3.984 -7.972 1.00 94.00 200 ILE A O 1
ATOM 1547 N N . ILE A 1 201 ? 4.497 5.704 -7.512 1.00 94.88 201 ILE A N 1
ATOM 1548 C CA . ILE A 1 201 ? 3.271 4.983 -7.879 1.00 94.88 201 ILE A CA 1
ATOM 1549 C C . ILE A 1 201 ? 3.294 4.551 -9.349 1.00 94.88 201 ILE A C 1
ATOM 1551 O O . ILE A 1 201 ? 3.031 3.381 -9.630 1.00 94.88 201 ILE A O 1
ATOM 1555 N N . LEU A 1 202 ? 3.660 5.444 -10.275 1.00 95.06 202 LEU A N 1
ATOM 1556 C CA . LEU A 1 202 ? 3.752 5.113 -11.703 1.00 95.06 202 LEU A CA 1
ATOM 1557 C C . LEU A 1 202 ? 4.805 4.024 -11.965 1.00 95.06 202 LEU A C 1
ATOM 1559 O O . LEU A 1 202 ? 4.544 3.063 -12.690 1.00 95.06 202 LEU A O 1
ATOM 1563 N N . MET A 1 203 ? 5.960 4.099 -11.299 1.00 95.75 203 MET A N 1
ATOM 1564 C CA . MET A 1 203 ? 6.997 3.067 -11.364 1.00 95.75 203 MET A CA 1
ATOM 1565 C C . MET A 1 203 ? 6.498 1.707 -10.842 1.00 95.75 203 MET A C 1
ATOM 1567 O O . MET A 1 203 ? 6.816 0.664 -11.420 1.00 95.75 203 MET A O 1
ATOM 1571 N N . ARG A 1 204 ? 5.715 1.676 -9.756 1.00 94.31 204 ARG A N 1
ATOM 1572 C CA . ARG A 1 204 ? 5.125 0.431 -9.224 1.00 94.31 204 ARG A CA 1
ATOM 1573 C C . ARG A 1 204 ? 4.070 -0.147 -10.164 1.00 94.31 204 ARG A C 1
ATOM 1575 O O . ARG A 1 204 ? 4.072 -1.348 -10.417 1.00 94.31 204 ARG A O 1
ATOM 1582 N N . GLN A 1 205 ? 3.222 0.695 -10.744 1.00 94.38 205 GLN A N 1
ATOM 1583 C CA . GLN A 1 205 ? 2.244 0.261 -11.744 1.00 94.38 205 GLN A CA 1
ATOM 1584 C C . GLN A 1 205 ? 2.928 -0.301 -12.996 1.00 94.38 205 GLN A C 1
ATOM 1586 O O . GLN A 1 205 ? 2.540 -1.366 -13.473 1.00 94.38 205 GLN A O 1
ATOM 1591 N N . SER A 1 206 ? 3.994 0.351 -13.471 1.00 95.44 206 SER A N 1
ATOM 1592 C CA . SER A 1 206 ? 4.836 -0.168 -14.554 1.00 95.44 206 SER A CA 1
ATOM 1593 C C . SER A 1 206 ? 5.368 -1.569 -14.232 1.00 95.44 206 SER A C 1
ATOM 1595 O O . SER A 1 206 ? 5.223 -2.493 -15.034 1.00 95.44 206 SER A O 1
ATOM 1597 N N . ASN A 1 207 ? 5.914 -1.759 -13.027 1.00 93.50 207 ASN A N 1
ATOM 1598 C CA . ASN A 1 207 ? 6.414 -3.052 -12.557 1.00 93.50 207 ASN A CA 1
ATOM 1599 C C . ASN A 1 207 ? 5.347 -4.158 -12.616 1.00 93.50 207 ASN A C 1
ATOM 1601 O O . ASN A 1 207 ? 5.602 -5.242 -13.140 1.00 93.50 207 ASN A O 1
ATOM 1605 N N . ILE A 1 208 ? 4.141 -3.877 -12.117 1.00 90.75 208 ILE A N 1
ATOM 1606 C CA . ILE A 1 208 ? 3.020 -4.830 -12.111 1.00 90.75 208 ILE A CA 1
ATOM 1607 C C . ILE A 1 208 ? 2.593 -5.189 -13.543 1.00 90.75 208 ILE A C 1
ATOM 1609 O O . ILE A 1 208 ? 2.359 -6.360 -13.850 1.00 90.75 208 ILE A O 1
ATOM 1613 N N . LEU A 1 209 ? 2.531 -4.196 -14.433 1.00 90.94 209 LEU A N 1
ATOM 1614 C CA . LEU A 1 209 ? 2.041 -4.352 -15.806 1.00 90.94 209 LEU A CA 1
ATOM 1615 C C . LEU A 1 209 ? 3.084 -4.895 -16.785 1.00 90.94 209 LEU A C 1
ATOM 1617 O O . LEU A 1 209 ? 2.715 -5.316 -17.878 1.00 90.94 209 LEU A O 1
ATOM 1621 N N . THR A 1 210 ? 4.361 -4.954 -16.398 1.00 92.62 210 THR A N 1
ATOM 1622 C CA . THR A 1 210 ? 5.486 -5.323 -17.282 1.00 92.62 210 THR A CA 1
ATOM 1623 C C . THR A 1 210 ? 5.244 -6.627 -18.052 1.00 92.62 210 THR A C 1
ATOM 1625 O O . THR A 1 210 ? 5.683 -6.765 -19.188 1.00 92.62 210 THR A O 1
ATOM 1628 N N . ARG A 1 211 ? 4.531 -7.597 -17.464 1.00 87.69 211 ARG A N 1
ATOM 1629 C CA . ARG A 1 211 ? 4.267 -8.902 -18.099 1.00 87.69 211 ARG A CA 1
ATOM 1630 C C . ARG A 1 211 ? 2.973 -8.965 -18.908 1.00 87.69 211 ARG A C 1
ATOM 1632 O O . ARG A 1 211 ? 2.851 -9.837 -19.762 1.00 87.69 211 ARG A O 1
ATOM 1639 N N . THR A 1 212 ? 1.991 -8.130 -18.586 1.00 90.81 212 THR A N 1
ATOM 1640 C CA . THR A 1 212 ? 0.624 -8.222 -19.127 1.00 90.81 212 THR A CA 1
ATOM 1641 C C . THR A 1 212 ? 0.320 -7.124 -20.136 1.00 90.81 212 THR A C 1
ATOM 1643 O O . THR A 1 212 ? -0.475 -7.347 -21.044 1.00 90.81 212 THR A O 1
ATOM 1646 N N . ASN A 1 213 ? 0.955 -5.961 -19.999 1.00 93.38 213 ASN A N 1
ATOM 1647 C CA . ASN A 1 213 ? 0.852 -4.837 -20.917 1.00 93.38 213 ASN A CA 1
ATOM 1648 C C . ASN A 1 213 ? 2.193 -4.068 -20.973 1.00 93.38 213 ASN A C 1
ATOM 1650 O O . ASN A 1 213 ? 2.327 -3.024 -20.325 1.00 93.38 213 ASN A O 1
ATOM 1654 N N . PRO A 1 214 ? 3.198 -4.594 -21.704 1.00 93.31 214 PRO A N 1
ATOM 1655 C CA . PRO A 1 214 ? 4.536 -4.003 -21.776 1.00 93.31 214 PRO A CA 1
ATOM 1656 C C . PRO A 1 214 ? 4.551 -2.571 -22.325 1.00 93.31 214 PRO A C 1
ATOM 1658 O O . PRO A 1 214 ? 5.269 -1.733 -21.790 1.00 93.31 214 PRO A O 1
ATOM 1661 N N . ASP A 1 215 ? 3.713 -2.260 -23.320 1.00 93.81 215 ASP A N 1
ATOM 1662 C CA . ASP A 1 215 ? 3.600 -0.907 -23.883 1.00 93.81 215 ASP A CA 1
ATOM 1663 C C . ASP A 1 215 ? 3.192 0.120 -22.817 1.00 93.81 215 ASP A C 1
ATOM 1665 O O . ASP A 1 215 ? 3.838 1.159 -22.648 1.00 93.81 215 ASP A O 1
ATOM 1669 N N . LEU A 1 216 ? 2.139 -0.185 -22.049 1.00 94.44 216 LEU A N 1
ATOM 1670 C CA . LEU A 1 216 ? 1.696 0.681 -20.956 1.00 94.44 216 LEU A CA 1
ATOM 1671 C C . LEU A 1 216 ? 2.734 0.736 -19.829 1.00 94.44 216 LEU A C 1
ATOM 1673 O O . LEU A 1 216 ? 2.935 1.793 -19.236 1.00 94.44 216 LEU A O 1
ATOM 1677 N N . ALA A 1 217 ? 3.417 -0.374 -19.541 1.00 94.38 217 ALA A N 1
ATOM 1678 C CA . ALA A 1 217 ? 4.486 -0.393 -18.550 1.00 94.38 217 ALA A CA 1
ATOM 1679 C C . ALA A 1 217 ? 5.639 0.551 -18.930 1.00 94.38 217 ALA A C 1
ATOM 1681 O O . ALA A 1 217 ? 6.129 1.278 -18.061 1.00 94.38 217 ALA A O 1
ATOM 1682 N N . THR A 1 218 ? 6.037 0.588 -20.204 1.00 96.00 218 THR A N 1
ATOM 1683 C CA . THR A 1 218 ? 7.056 1.521 -20.707 1.00 96.00 218 THR A CA 1
ATOM 1684 C C . THR A 1 218 ? 6.588 2.968 -20.593 1.00 96.00 218 THR A C 1
ATOM 1686 O O . THR A 1 218 ? 7.326 3.797 -20.062 1.00 96.00 218 THR A O 1
ATOM 1689 N N . ALA A 1 219 ? 5.353 3.274 -21.006 1.00 95.38 219 ALA A N 1
ATOM 1690 C CA . ALA A 1 219 ? 4.797 4.625 -20.893 1.00 95.38 219 ALA A CA 1
ATOM 1691 C C . ALA A 1 219 ? 4.801 5.126 -19.437 1.00 95.38 219 ALA A C 1
ATOM 1693 O O . ALA A 1 219 ? 5.330 6.194 -19.151 1.00 95.38 219 ALA A O 1
ATOM 1694 N N . LEU A 1 220 ? 4.323 4.305 -18.497 1.00 96.25 220 LEU A N 1
ATOM 1695 C CA . LEU A 1 220 ? 4.295 4.646 -17.070 1.00 96.25 220 LEU A CA 1
ATOM 1696 C C . LEU A 1 220 ? 5.696 4.843 -16.471 1.00 96.25 220 LEU A C 1
ATOM 1698 O O . LEU A 1 220 ? 5.879 5.696 -15.605 1.00 96.25 220 LEU A O 1
ATOM 1702 N N . ALA A 1 221 ? 6.688 4.054 -16.898 1.00 96.00 221 ALA A N 1
ATOM 1703 C CA . ALA A 1 221 ? 8.065 4.212 -16.430 1.00 96.00 221 ALA A CA 1
ATOM 1704 C C . ALA A 1 221 ? 8.703 5.511 -16.948 1.00 96.00 221 ALA A C 1
ATOM 1706 O O . ALA A 1 221 ? 9.471 6.142 -16.224 1.00 96.00 221 ALA A O 1
ATOM 1707 N N . THR A 1 222 ? 8.369 5.917 -18.174 1.00 96.06 222 THR A N 1
ATOM 1708 C CA . THR A 1 222 ? 8.780 7.203 -18.753 1.00 96.06 222 THR A CA 1
ATOM 1709 C C . THR A 1 222 ? 8.109 8.371 -18.041 1.00 96.06 222 THR A C 1
ATOM 1711 O O . THR A 1 222 ? 8.813 9.252 -17.560 1.00 96.06 222 THR A O 1
ATOM 1714 N N . ASP A 1 223 ? 6.791 8.321 -17.838 1.00 96.75 223 ASP A N 1
ATOM 1715 C CA . ASP A 1 223 ? 6.064 9.351 -17.085 1.00 96.75 223 ASP A CA 1
ATOM 1716 C C . ASP A 1 223 ? 6.612 9.498 -15.651 1.00 96.75 223 ASP A C 1
ATOM 1718 O O . ASP A 1 223 ? 6.712 10.603 -15.114 1.00 96.75 223 ASP A O 1
ATOM 1722 N N . ALA A 1 224 ? 7.009 8.388 -15.015 1.00 95.88 224 ALA A N 1
ATOM 1723 C CA . ALA A 1 224 ? 7.659 8.417 -13.707 1.00 95.88 224 ALA A CA 1
ATOM 1724 C C . ALA A 1 224 ? 9.004 9.162 -13.738 1.00 95.88 224 ALA A C 1
ATOM 1726 O O . ALA A 1 224 ? 9.300 9.899 -12.798 1.00 95.88 224 ALA A O 1
ATOM 1727 N N . ALA A 1 225 ? 9.808 8.969 -14.788 1.00 95.44 225 ALA A N 1
ATOM 1728 C CA . ALA A 1 225 ? 11.086 9.656 -14.962 1.00 95.44 225 ALA A CA 1
ATOM 1729 C C . ALA A 1 225 ? 10.887 11.158 -15.200 1.00 95.44 225 ALA A C 1
ATOM 1731 O O . ALA A 1 225 ? 11.545 11.965 -14.545 1.00 95.44 225 ALA A O 1
ATOM 1732 N N . ASP A 1 226 ? 9.924 11.529 -16.044 1.00 95.75 226 ASP A N 1
ATOM 1733 C CA . ASP A 1 226 ? 9.594 12.928 -16.332 1.00 95.75 226 ASP A CA 1
ATOM 1734 C C . ASP A 1 226 ? 9.134 13.674 -15.068 1.00 95.75 226 ASP A C 1
ATOM 1736 O O . ASP A 1 226 ? 9.495 14.830 -14.849 1.00 95.75 226 ASP A O 1
ATOM 1740 N N . LEU A 1 227 ? 8.386 13.007 -14.180 1.00 94.00 227 LEU A N 1
ATOM 1741 C CA . LEU A 1 227 ? 7.931 13.594 -12.913 1.00 94.00 227 LEU A CA 1
ATOM 1742 C C . LEU A 1 227 ? 9.057 13.919 -11.925 1.00 94.00 227 LEU A C 1
ATOM 1744 O O . LEU A 1 227 ? 8.844 14.728 -11.019 1.00 94.00 227 LEU A O 1
ATOM 1748 N N . ILE A 1 228 ? 10.213 13.267 -12.033 1.00 92.94 228 ILE A N 1
ATOM 1749 C CA . ILE A 1 228 ? 11.349 13.495 -11.128 1.00 92.94 228 ILE A CA 1
ATOM 1750 C C . ILE A 1 228 ? 12.491 14.263 -11.790 1.00 92.94 228 ILE A C 1
ATOM 1752 O O . ILE A 1 228 ? 13.503 14.510 -11.130 1.00 92.94 228 ILE A O 1
ATOM 1756 N N . ASP A 1 229 ? 12.349 14.654 -13.057 1.00 91.31 229 ASP A N 1
ATOM 1757 C CA . ASP A 1 229 ? 13.362 15.458 -13.728 1.00 91.31 229 ASP A CA 1
ATOM 1758 C C . ASP A 1 229 ? 13.547 16.804 -13.009 1.00 91.31 229 ASP A C 1
ATOM 1760 O O . ASP A 1 229 ? 12.594 17.455 -12.576 1.00 91.31 229 ASP A O 1
ATOM 1764 N N . GLY A 1 230 ? 14.803 17.194 -12.800 1.00 86.44 230 GLY A N 1
ATOM 1765 C CA . GLY A 1 230 ? 15.157 18.382 -12.019 1.00 86.44 230 GLY A CA 1
ATOM 1766 C C . GLY A 1 230 ? 14.887 18.299 -10.505 1.00 86.44 230 GLY A C 1
ATOM 1767 O O . GLY A 1 230 ? 15.111 19.292 -9.807 1.00 86.44 230 GLY A O 1
ATOM 1768 N N . HIS A 1 231 ? 14.453 17.152 -9.968 1.00 85.50 231 HIS A N 1
ATOM 1769 C CA . HIS A 1 231 ? 14.245 16.944 -8.531 1.00 85.50 231 HIS A CA 1
ATOM 1770 C C . HIS A 1 231 ? 15.374 16.115 -7.891 1.00 85.50 231 HIS A C 1
ATOM 1772 O O . HIS A 1 231 ? 15.802 15.094 -8.426 1.00 85.50 231 HIS A O 1
ATOM 1778 N N . ASP A 1 232 ? 15.819 16.500 -6.688 1.00 84.50 232 ASP A N 1
ATOM 1779 C CA . ASP A 1 232 ? 16.690 15.644 -5.871 1.00 84.50 232 ASP A CA 1
ATOM 1780 C C . ASP A 1 232 ? 15.859 14.543 -5.197 1.00 84.50 232 ASP A C 1
ATOM 1782 O O . ASP A 1 232 ? 15.136 14.781 -4.227 1.00 84.50 232 ASP A O 1
ATOM 1786 N N . VAL A 1 233 ? 15.928 13.336 -5.758 1.00 82.94 233 VAL A N 1
ATOM 1787 C CA . VAL A 1 233 ? 15.130 12.172 -5.333 1.00 82.94 233 VAL A CA 1
ATOM 1788 C C . VAL A 1 233 ? 15.989 10.970 -4.920 1.00 82.94 233 VAL A C 1
ATOM 1790 O O . VAL A 1 233 ? 15.483 9.858 -4.733 1.00 82.94 233 VAL A O 1
ATOM 1793 N N . GLY A 1 234 ? 17.304 11.165 -4.781 1.00 85.88 234 GLY A N 1
ATOM 1794 C CA . GLY A 1 234 ? 18.245 10.131 -4.351 1.00 85.88 234 GLY A CA 1
ATOM 1795 C C . GLY A 1 234 ? 18.119 8.810 -5.127 1.00 85.88 234 GLY A C 1
ATOM 1796 O O . GLY A 1 234 ? 18.261 8.758 -6.347 1.00 85.88 234 GLY A O 1
ATOM 1797 N N . ARG A 1 235 ? 17.856 7.706 -4.410 1.00 86.19 235 ARG A N 1
ATOM 1798 C CA . ARG A 1 235 ? 17.793 6.343 -4.985 1.00 86.19 235 ARG A CA 1
ATOM 1799 C C . ARG A 1 235 ? 16.563 6.081 -5.863 1.00 86.19 235 ARG A C 1
ATOM 1801 O O . ARG A 1 235 ? 16.543 5.076 -6.580 1.00 86.19 235 ARG A O 1
ATOM 1808 N N . LEU A 1 236 ? 15.552 6.951 -5.828 1.00 88.25 236 LEU A N 1
ATOM 1809 C CA . LEU A 1 236 ? 14.353 6.790 -6.650 1.00 88.25 236 LEU A CA 1
ATOM 1810 C C . LEU A 1 236 ? 14.686 6.879 -8.144 1.00 88.25 236 LEU A C 1
ATOM 1812 O O . LEU A 1 236 ? 14.224 6.040 -8.910 1.00 88.25 236 LEU A O 1
ATOM 1816 N N . ALA A 1 237 ? 15.563 7.808 -8.540 1.00 89.56 237 ALA A N 1
ATOM 1817 C CA . ALA A 1 237 ? 15.988 7.957 -9.933 1.00 89.56 237 ALA A CA 1
ATOM 1818 C C . ALA A 1 237 ? 16.612 6.667 -10.488 1.00 89.56 237 ALA A C 1
ATOM 1820 O O . ALA A 1 237 ? 16.262 6.214 -11.574 1.00 89.56 237 ALA A O 1
ATOM 1821 N N . ALA A 1 238 ? 17.478 6.014 -9.706 1.00 89.69 238 ALA A N 1
ATOM 1822 C CA . ALA A 1 238 ? 18.074 4.737 -10.094 1.00 89.69 238 ALA A CA 1
ATOM 1823 C C . ALA A 1 238 ? 17.031 3.607 -10.195 1.00 89.69 238 ALA A C 1
ATOM 1825 O O . ALA A 1 238 ? 17.126 2.754 -11.077 1.00 89.69 238 ALA A O 1
ATOM 1826 N N . SER A 1 239 ? 16.027 3.609 -9.312 1.00 91.06 239 SER A N 1
ATOM 1827 C CA . SER A 1 239 ? 14.945 2.615 -9.320 1.00 91.06 239 SER A CA 1
ATOM 1828 C C . SER A 1 239 ? 14.038 2.776 -10.544 1.00 91.06 239 SER A C 1
ATOM 1830 O O . SER A 1 239 ? 13.708 1.783 -11.191 1.00 91.06 239 SER A O 1
ATOM 1832 N N . ILE A 1 240 ? 13.710 4.019 -10.909 1.00 93.25 240 ILE A N 1
ATOM 1833 C CA . ILE A 1 240 ? 12.930 4.344 -12.109 1.00 93.25 240 ILE A CA 1
ATOM 1834 C C . ILE A 1 240 ? 13.713 3.993 -13.375 1.00 93.25 240 ILE A C 1
ATOM 1836 O O . ILE A 1 240 ? 13.179 3.283 -14.220 1.00 93.25 240 ILE A O 1
ATOM 1840 N N . ALA A 1 241 ? 14.990 4.375 -13.472 1.00 91.88 241 ALA A N 1
ATOM 1841 C CA . ALA A 1 241 ? 15.830 4.034 -14.624 1.00 91.88 241 ALA A CA 1
ATOM 1842 C C . ALA A 1 241 ? 15.948 2.514 -14.822 1.00 91.88 241 ALA A C 1
ATOM 1844 O O . ALA A 1 241 ? 15.816 2.003 -15.935 1.00 91.88 241 ALA A O 1
ATOM 1845 N N . ARG A 1 242 ? 16.130 1.760 -13.727 1.00 93.38 242 ARG A N 1
ATOM 1846 C CA . ARG A 1 242 ? 16.095 0.294 -13.774 1.00 93.38 242 ARG A CA 1
ATOM 1847 C C . ARG A 1 242 ? 14.760 -0.206 -14.321 1.00 93.38 242 ARG A C 1
ATOM 1849 O O . ARG A 1 242 ? 14.757 -1.124 -15.137 1.00 93.38 242 ARG A O 1
ATOM 1856 N N . GLN A 1 243 ? 13.646 0.368 -13.874 1.00 94.94 243 GLN A N 1
ATOM 1857 C CA . GLN A 1 243 ? 12.332 -0.068 -14.324 1.00 94.94 243 GLN A CA 1
ATOM 1858 C C . GLN A 1 243 ? 12.057 0.284 -15.790 1.00 94.94 243 GLN A C 1
ATOM 1860 O O . GLN A 1 243 ? 11.509 -0.549 -16.504 1.00 94.94 243 GLN A O 1
ATOM 1865 N N . GLN A 1 244 ? 12.490 1.452 -16.265 1.00 95.56 244 GLN A N 1
ATOM 1866 C CA . GLN A 1 244 ? 12.438 1.806 -17.686 1.00 95.56 244 GLN A CA 1
ATOM 1867 C C . GLN A 1 244 ? 13.167 0.759 -18.534 1.00 95.56 244 GLN A C 1
ATOM 1869 O O . GLN A 1 244 ? 12.598 0.239 -19.489 1.00 95.56 244 GLN A O 1
ATOM 1874 N N . ALA A 1 245 ? 14.381 0.364 -18.138 1.00 94.38 245 ALA A N 1
ATOM 1875 C CA . ALA A 1 245 ? 15.121 -0.682 -18.837 1.00 94.38 245 ALA A CA 1
ATOM 1876 C C . ALA A 1 245 ? 14.355 -2.021 -18.852 1.00 94.38 245 ALA A C 1
ATOM 1878 O O . ALA A 1 245 ? 14.222 -2.657 -19.896 1.00 94.38 245 ALA A O 1
ATOM 1879 N N . LEU A 1 246 ? 13.815 -2.453 -17.708 1.00 93.94 246 LEU A N 1
ATOM 1880 C CA . LEU A 1 246 ? 13.057 -3.706 -17.621 1.00 93.94 246 LEU A CA 1
ATOM 1881 C C . LEU A 1 246 ? 11.781 -3.685 -18.475 1.00 93.94 246 LEU A C 1
ATOM 1883 O O . LEU A 1 246 ? 11.469 -4.696 -19.107 1.00 93.94 246 LEU A O 1
ATOM 1887 N N . ALA A 1 247 ? 11.076 -2.554 -18.523 1.00 94.69 247 ALA A N 1
ATOM 1888 C CA . ALA A 1 247 ? 9.890 -2.380 -19.353 1.00 94.69 247 ALA A CA 1
ATOM 1889 C C . ALA A 1 247 ? 10.236 -2.412 -20.852 1.00 94.69 247 ALA A C 1
ATOM 1891 O O . ALA A 1 247 ? 9.607 -3.152 -21.604 1.00 94.69 247 ALA A O 1
ATOM 1892 N N . GLU A 1 248 ? 11.295 -1.716 -21.278 1.00 94.31 248 GLU A N 1
ATOM 1893 C CA . GLU A 1 248 ? 11.763 -1.737 -22.674 1.00 94.31 248 GLU A CA 1
ATOM 1894 C C . GLU A 1 248 ? 12.217 -3.132 -23.115 1.00 94.31 248 GLU A C 1
ATOM 1896 O O . GLU A 1 248 ? 11.911 -3.576 -24.224 1.00 94.31 248 GLU A O 1
ATOM 1901 N N . LEU A 1 249 ? 12.897 -3.862 -22.227 1.00 94.25 249 LEU A N 1
ATOM 1902 C CA . LEU A 1 249 ? 13.275 -5.249 -22.475 1.00 94.25 249 LEU A CA 1
ATOM 1903 C C . LEU A 1 249 ? 12.039 -6.145 -22.640 1.00 94.25 249 LEU A C 1
ATOM 1905 O O . LEU A 1 249 ? 11.995 -6.964 -23.560 1.00 94.25 249 LEU A O 1
ATOM 1909 N N . ALA A 1 250 ? 11.036 -5.987 -21.771 1.00 93.25 250 ALA A N 1
ATOM 1910 C CA . ALA A 1 250 ? 9.774 -6.718 -21.866 1.00 93.25 250 ALA A CA 1
ATOM 1911 C C . ALA A 1 250 ? 8.983 -6.357 -23.132 1.00 93.25 250 ALA A C 1
ATOM 1913 O O . ALA A 1 250 ? 8.274 -7.208 -23.663 1.00 93.25 250 ALA A O 1
ATOM 1914 N N . ASN A 1 251 ? 9.151 -5.134 -23.640 1.00 93.25 251 ASN A N 1
ATOM 1915 C CA . ASN A 1 251 ? 8.554 -4.676 -24.891 1.00 93.25 251 ASN A CA 1
ATOM 1916 C C . ASN A 1 251 ? 9.393 -5.009 -26.142 1.00 93.25 251 ASN A C 1
ATOM 1918 O O . ASN A 1 251 ? 9.111 -4.521 -27.234 1.00 93.25 251 ASN A O 1
ATOM 1922 N N . HIS A 1 252 ? 10.448 -5.820 -26.000 1.00 93.44 252 HIS A N 1
ATOM 1923 C CA . HIS A 1 252 ? 11.365 -6.196 -27.084 1.00 93.44 252 HIS A CA 1
ATOM 1924 C C . HIS A 1 252 ? 12.048 -5.004 -27.788 1.00 93.44 252 HIS A C 1
ATOM 1926 O O . HIS A 1 252 ? 12.498 -5.118 -28.931 1.00 93.44 252 HIS A O 1
ATOM 1932 N N . ASN A 1 253 ? 12.178 -3.865 -27.105 1.00 91.94 253 ASN A N 1
ATOM 1933 C CA . ASN A 1 253 ? 12.861 -2.680 -27.609 1.00 91.94 253 ASN A CA 1
ATOM 1934 C C . ASN A 1 253 ? 14.315 -2.642 -27.117 1.00 91.94 253 ASN A C 1
ATOM 1936 O O . ASN A 1 253 ? 14.678 -1.942 -26.168 1.00 91.94 253 ASN A O 1
ATOM 1940 N N . GLU A 1 254 ? 15.184 -3.385 -27.801 1.00 88.75 254 GLU A N 1
ATOM 1941 C CA . GLU A 1 254 ? 16.609 -3.489 -27.449 1.00 88.75 254 GLU A CA 1
ATOM 1942 C C . GLU A 1 254 ? 17.329 -2.131 -27.440 1.00 88.75 254 GLU A C 1
ATOM 1944 O O . GLU A 1 254 ? 18.223 -1.900 -26.625 1.00 88.75 254 GLU A O 1
ATOM 1949 N N . ARG A 1 255 ? 16.930 -1.202 -28.320 1.00 88.31 255 ARG A N 1
ATOM 1950 C CA . ARG A 1 255 ? 17.522 0.143 -28.374 1.00 88.31 255 ARG A CA 1
ATOM 1951 C C . ARG A 1 255 ? 17.165 0.960 -27.136 1.00 88.31 255 ARG A C 1
ATOM 1953 O O . ARG A 1 255 ? 18.053 1.594 -26.573 1.00 88.31 255 ARG A O 1
ATOM 1960 N N . GLY A 1 256 ? 15.899 0.917 -26.716 1.00 85.06 256 GLY A N 1
ATOM 1961 C CA . GLY A 1 256 ? 15.433 1.564 -25.486 1.00 85.06 256 GLY A CA 1
ATOM 1962 C C . GLY A 1 256 ? 16.126 1.000 -24.246 1.00 85.06 256 GLY A C 1
ATOM 1963 O O . GLY A 1 256 ? 16.618 1.758 -23.413 1.00 85.06 256 GLY A O 1
ATOM 1964 N N . PHE A 1 257 ? 16.286 -0.325 -24.178 1.00 87.00 257 PHE A N 1
ATOM 1965 C CA . PHE A 1 257 ? 17.011 -0.988 -23.091 1.00 87.00 257 PHE A CA 1
ATOM 1966 C C . PHE A 1 257 ? 18.472 -0.520 -22.965 1.00 87.00 257 PHE A C 1
ATOM 1968 O O . PHE A 1 257 ? 18.942 -0.245 -21.863 1.00 87.00 257 PHE A O 1
ATOM 1975 N N . ILE A 1 258 ? 19.195 -0.401 -24.086 1.00 85.06 258 ILE A N 1
ATOM 1976 C CA . ILE A 1 258 ? 20.602 0.043 -24.092 1.00 85.06 258 ILE A CA 1
ATOM 1977 C C . ILE A 1 258 ? 20.724 1.537 -23.751 1.00 85.06 258 ILE A C 1
ATOM 1979 O O . ILE A 1 258 ? 21.689 1.938 -23.099 1.00 85.06 258 ILE A O 1
ATOM 1983 N N . ALA A 1 259 ? 19.767 2.359 -24.193 1.00 82.62 259 ALA A N 1
ATOM 1984 C CA . ALA A 1 259 ? 19.769 3.804 -23.968 1.00 82.62 259 ALA A CA 1
ATOM 1985 C C . ALA A 1 259 ? 19.526 4.194 -22.499 1.00 82.62 259 ALA A C 1
ATOM 1987 O O . ALA A 1 259 ? 19.968 5.264 -22.081 1.00 82.62 259 ALA A O 1
ATOM 1988 N N . THR A 1 260 ? 18.896 3.314 -21.716 1.00 77.19 260 THR A N 1
ATOM 1989 C CA . THR A 1 260 ? 18.597 3.531 -20.293 1.00 77.19 260 THR A CA 1
ATOM 1990 C C . THR A 1 260 ? 19.391 2.557 -19.414 1.00 77.19 260 THR A C 1
ATOM 1992 O O . THR A 1 260 ? 18.821 1.631 -18.833 1.00 77.19 260 THR A O 1
ATOM 1995 N N . PRO A 1 261 ? 20.727 2.697 -19.301 1.00 58.91 261 PRO A N 1
ATOM 1996 C CA . PRO A 1 261 ? 21.511 1.768 -18.504 1.00 58.91 261 PRO A CA 1
ATOM 1997 C C . PRO A 1 261 ? 21.150 1.899 -17.013 1.00 58.91 261 PRO A C 1
ATOM 1999 O O . PRO A 1 261 ? 21.035 3.018 -16.501 1.00 58.91 261 PRO A O 1
ATOM 2002 N N . PRO A 1 262 ? 21.008 0.781 -16.276 1.00 57.25 262 PRO A N 1
ATOM 2003 C CA . PRO A 1 262 ? 20.778 0.834 -14.840 1.00 57.25 262 PRO A CA 1
ATOM 2004 C C . PRO A 1 262 ? 21.968 1.524 -14.161 1.00 57.25 262 PRO A C 1
ATOM 2006 O O . PRO A 1 262 ? 23.109 1.072 -14.261 1.00 57.25 262 PRO A O 1
ATOM 2009 N N . GLN A 1 263 ? 21.702 2.632 -13.469 1.00 54.56 263 GLN A N 1
ATOM 2010 C CA . GLN A 1 263 ? 22.716 3.344 -12.691 1.00 54.56 263 GLN A CA 1
ATOM 2011 C C . GLN A 1 263 ? 23.240 2.423 -11.573 1.00 54.56 263 GLN A C 1
ATOM 2013 O O . GLN A 1 263 ? 22.429 1.805 -10.873 1.00 54.56 263 GLN A O 1
ATOM 2018 N N . PRO A 1 264 ? 24.565 2.300 -11.368 1.00 43.31 264 PRO A N 1
ATOM 2019 C CA . PRO A 1 264 ? 25.101 1.442 -10.321 1.00 43.31 264 PRO A CA 1
ATOM 2020 C C . PRO A 1 264 ? 24.706 1.986 -8.942 1.00 43.31 264 PRO A C 1
ATOM 2022 O O . PRO A 1 264 ? 25.199 3.020 -8.492 1.00 43.31 264 PRO A O 1
ATOM 2025 N N . SER A 1 265 ? 23.825 1.273 -8.236 1.00 41.19 265 SER A N 1
ATOM 2026 C CA . SER A 1 265 ? 23.551 1.546 -6.828 1.00 41.19 265 SER A CA 1
ATOM 2027 C C . SER A 1 265 ? 24.735 1.059 -5.990 1.00 41.19 265 SER A C 1
ATOM 2029 O O . SER A 1 265 ? 24.908 -0.144 -5.780 1.00 41.19 265 SER A O 1
ATOM 2031 N N . ASN A 1 266 ? 25.562 1.977 -5.491 1.00 38.12 266 ASN A N 1
ATOM 2032 C CA . ASN A 1 266 ? 26.544 1.637 -4.463 1.00 38.12 266 ASN A CA 1
ATOM 2033 C C . ASN A 1 266 ? 25.794 1.079 -3.239 1.00 38.12 266 ASN A C 1
ATOM 2035 O O . ASN A 1 266 ? 24.929 1.759 -2.688 1.00 38.12 266 ASN A O 1
ATOM 2039 N N . SER A 1 267 ? 26.152 -0.143 -2.825 1.00 40.28 267 SER A N 1
ATOM 2040 C CA . SER A 1 267 ? 25.533 -1.007 -1.796 1.00 40.28 267 SER A CA 1
ATOM 2041 C C . SER A 1 267 ? 24.355 -1.881 -2.259 1.00 40.28 267 SER A C 1
ATOM 2043 O O . SER A 1 267 ? 23.206 -1.586 -1.981 1.00 40.28 267 SER A O 1
ATOM 2045 N N . VAL A 1 268 ? 24.654 -2.972 -2.970 1.00 34.09 268 VAL A N 1
ATOM 2046 C CA . VAL A 1 268 ? 24.402 -4.376 -2.570 1.00 34.09 268 VAL A CA 1
ATOM 2047 C C . VAL A 1 268 ? 25.115 -5.235 -3.614 1.00 34.09 268 VAL A C 1
ATOM 2049 O O . VAL A 1 268 ? 24.817 -5.176 -4.805 1.00 34.09 268 VAL A O 1
ATOM 2052 N N . THR A 1 269 ? 26.083 -6.037 -3.182 1.00 29.58 269 THR A N 1
ATOM 2053 C CA . THR A 1 269 ? 26.612 -7.142 -3.978 1.00 29.58 269 THR A CA 1
ATOM 2054 C C . THR A 1 269 ? 25.463 -8.103 -4.275 1.00 29.58 269 THR A C 1
ATOM 2056 O O . THR A 1 269 ? 25.078 -8.914 -3.436 1.00 29.58 269 THR A O 1
ATOM 2059 N N . CYS A 1 270 ? 24.890 -8.011 -5.477 1.00 27.19 270 CYS A N 1
ATOM 2060 C CA . CYS A 1 270 ? 24.086 -9.091 -6.031 1.00 27.19 270 CYS A CA 1
ATOM 2061 C C . CYS A 1 270 ? 24.976 -10.332 -6.062 1.00 27.19 270 CYS A C 1
ATOM 2063 O O . CYS A 1 270 ? 25.908 -10.410 -6.857 1.00 27.19 270 CYS A O 1
ATOM 2065 N N . ASN A 1 271 ? 24.728 -11.281 -5.163 1.00 26.42 271 ASN A N 1
ATOM 2066 C CA . ASN A 1 271 ? 25.341 -12.594 -5.240 1.00 26.42 271 ASN A CA 1
ATOM 2067 C C . ASN A 1 271 ? 24.731 -13.298 -6.472 1.00 26.42 271 ASN A C 1
ATOM 2069 O O . ASN A 1 271 ? 23.535 -13.605 -6.449 1.00 26.42 271 ASN A O 1
ATOM 2073 N N . PRO A 1 272 ? 25.498 -13.544 -7.551 1.00 29.50 272 PRO A N 1
ATOM 2074 C CA . PRO A 1 272 ? 24.970 -14.046 -8.824 1.00 29.50 272 PRO A CA 1
ATOM 2075 C C . PRO A 1 272 ? 24.480 -15.504 -8.748 1.00 29.50 272 PRO A C 1
ATOM 2077 O O . PRO A 1 272 ? 23.992 -16.050 -9.729 1.00 29.50 272 PRO A O 1
ATOM 2080 N N . THR A 1 273 ? 24.551 -16.139 -7.577 1.00 29.98 273 THR A N 1
ATOM 2081 C CA . THR A 1 273 ? 24.255 -17.566 -7.384 1.00 29.98 273 THR A CA 1
ATOM 2082 C C . THR A 1 273 ? 22.758 -17.883 -7.201 1.00 29.98 273 THR A C 1
ATOM 2084 O O . THR A 1 273 ? 22.401 -19.043 -7.029 1.00 29.98 273 THR A O 1
ATOM 2087 N N . ARG A 1 274 ? 21.848 -16.893 -7.224 1.00 31.75 274 ARG A N 1
ATOM 2088 C CA . ARG A 1 274 ? 20.388 -17.133 -7.086 1.00 31.75 274 ARG A CA 1
ATOM 2089 C C . ARG A 1 274 ? 19.559 -16.945 -8.359 1.00 31.75 274 ARG A C 1
ATOM 2091 O O . ARG A 1 274 ? 18.385 -17.307 -8.360 1.00 31.75 274 ARG A O 1
ATOM 2098 N N . MET A 1 275 ? 20.153 -16.462 -9.447 1.00 29.45 275 MET A N 1
ATOM 2099 C CA . MET A 1 275 ? 19.564 -16.541 -10.785 1.00 29.45 275 MET A CA 1
ATOM 2100 C C . MET A 1 275 ? 20.183 -17.747 -11.487 1.00 29.45 275 MET A C 1
ATOM 2102 O O . MET A 1 275 ? 21.276 -17.624 -12.014 1.00 29.45 275 MET A O 1
ATOM 2106 N N . ILE A 1 276 ? 19.525 -18.906 -11.411 1.00 30.89 276 ILE A N 1
ATOM 2107 C CA . ILE A 1 276 ? 19.544 -20.056 -12.343 1.00 30.89 276 ILE A CA 1
ATOM 2108 C C . ILE A 1 276 ? 19.127 -21.308 -11.544 1.00 30.89 276 ILE A C 1
ATOM 2110 O O . ILE A 1 276 ? 19.675 -21.604 -10.489 1.00 30.89 276 ILE A O 1
ATOM 2114 N N . MET A 1 277 ? 18.160 -22.046 -12.100 1.00 27.86 277 MET A N 1
ATOM 2115 C CA . MET A 1 277 ? 17.555 -23.314 -11.646 1.00 27.86 277 MET A CA 1
ATOM 2116 C C . MET A 1 277 ? 16.296 -23.230 -10.767 1.00 27.86 277 MET A C 1
ATOM 2118 O O . MET A 1 277 ? 16.297 -23.528 -9.575 1.00 27.86 277 MET A O 1
ATOM 2122 N N . ARG A 1 278 ? 15.157 -23.000 -11.429 1.00 30.19 278 ARG A N 1
ATOM 2123 C CA . ARG A 1 278 ? 13.943 -23.791 -11.174 1.00 30.19 278 ARG A CA 1
ATOM 2124 C C . ARG A 1 278 ? 13.380 -24.291 -12.505 1.00 30.19 278 ARG A C 1
ATOM 2126 O O . ARG A 1 278 ? 12.516 -23.665 -13.106 1.00 30.19 278 ARG A O 1
ATOM 2133 N N . SER A 1 279 ? 13.889 -25.435 -12.942 1.00 30.80 279 SER A N 1
ATOM 2134 C CA . SER A 1 279 ? 13.243 -26.334 -13.899 1.00 30.80 279 SER A CA 1
ATOM 2135 C C . SER A 1 279 ? 13.284 -27.761 -13.327 1.00 30.80 279 SER A C 1
ATOM 2137 O O . SER A 1 279 ? 14.149 -28.097 -12.526 1.00 30.80 279 SER A O 1
ATOM 2139 N N . MET A 1 280 ? 12.236 -28.514 -13.653 1.00 29.50 280 MET A N 1
ATOM 2140 C CA . MET A 1 280 ? 11.640 -29.692 -12.998 1.00 29.50 280 MET A CA 1
ATOM 2141 C C . MET A 1 280 ? 12.518 -30.950 -12.768 1.00 29.50 280 MET A C 1
ATOM 2143 O O . MET A 1 280 ? 13.609 -31.048 -13.324 1.00 29.50 280 MET A O 1
ATOM 2147 N N . PRO A 1 281 ? 12.041 -31.936 -11.964 1.00 34.75 281 PRO A N 1
ATOM 2148 C CA . PRO A 1 281 ? 12.824 -33.096 -11.548 1.00 34.75 281 PRO A CA 1
ATOM 2149 C C . PRO A 1 281 ? 12.680 -34.289 -12.500 1.00 34.75 281 PRO A C 1
ATOM 2151 O O . PRO A 1 281 ? 11.569 -34.675 -12.853 1.00 34.75 281 PRO A O 1
ATOM 2154 N N . THR A 1 282 ? 13.793 -34.966 -12.781 1.00 32.09 282 THR A N 1
ATOM 2155 C CA . THR A 1 282 ? 13.820 -36.392 -13.144 1.00 32.09 282 THR A CA 1
ATOM 2156 C C . THR A 1 282 ? 15.095 -37.029 -12.585 1.00 32.09 282 THR A C 1
ATOM 2158 O O . THR A 1 282 ? 16.200 -36.683 -12.991 1.00 32.09 282 THR A O 1
ATOM 2161 N N . ALA A 1 283 ? 14.932 -37.949 -11.633 1.00 31.72 283 ALA A N 1
ATOM 2162 C CA . ALA A 1 283 ? 15.923 -38.970 -11.266 1.00 31.72 283 ALA A CA 1
ATOM 2163 C C . ALA A 1 283 ? 15.964 -40.054 -12.387 1.00 31.72 283 ALA A C 1
ATOM 2165 O O . ALA A 1 283 ? 14.994 -40.086 -13.152 1.00 31.72 283 ALA A O 1
ATOM 2166 N N . PRO A 1 284 ? 16.967 -40.970 -12.499 1.00 45.78 284 PRO A N 1
ATOM 2167 C CA . PRO A 1 284 ? 17.624 -41.632 -11.361 1.00 45.78 284 PRO A CA 1
ATOM 2168 C C . PRO A 1 284 ? 19.120 -42.050 -11.491 1.00 45.78 284 PRO A C 1
ATOM 2170 O O . PRO A 1 284 ? 19.763 -41.914 -12.525 1.00 45.78 284 PRO A O 1
ATOM 2173 N N . THR A 1 285 ? 19.602 -42.655 -10.387 1.00 31.47 285 THR A N 1
ATOM 2174 C CA . THR A 1 285 ? 20.702 -43.647 -10.197 1.00 31.47 285 THR A CA 1
ATOM 2175 C C . THR A 1 285 ? 22.180 -43.212 -9.994 1.00 31.47 285 THR A C 1
ATOM 2177 O O . THR A 1 285 ? 22.892 -42.850 -10.920 1.00 31.47 285 THR A O 1
ATOM 2180 N N . SER A 1 286 ? 22.609 -43.359 -8.724 1.00 29.75 286 SER A N 1
ATOM 2181 C CA . SER A 1 286 ? 23.934 -43.414 -8.039 1.00 29.75 286 SER A CA 1
ATOM 2182 C C . SER A 1 286 ? 25.012 -44.382 -8.606 1.00 29.75 286 SER A C 1
ATOM 2184 O O . SER A 1 286 ? 24.672 -45.173 -9.481 1.00 29.75 286 SER A O 1
ATOM 2186 N N . PRO A 1 287 ? 26.194 -44.593 -7.948 1.00 50.19 287 PRO A N 1
ATOM 2187 C CA . PRO A 1 287 ? 27.187 -43.682 -7.312 1.00 50.19 287 PRO A CA 1
ATOM 2188 C C . PRO A 1 287 ? 28.674 -44.074 -7.620 1.00 50.19 287 PRO A C 1
ATOM 2190 O O . PRO A 1 287 ? 28.913 -45.184 -8.082 1.00 50.19 287 PRO A O 1
ATOM 2193 N N . ALA A 1 288 ? 29.682 -43.244 -7.265 1.00 30.62 288 ALA A N 1
ATOM 2194 C CA . ALA A 1 288 ? 30.925 -43.661 -6.550 1.00 30.62 288 ALA A CA 1
ATOM 2195 C C . ALA A 1 288 ? 32.090 -42.627 -6.529 1.00 30.62 288 ALA A C 1
ATOM 2197 O O . ALA A 1 288 ? 32.546 -42.168 -7.567 1.00 30.62 288 ALA A O 1
ATOM 2198 N N . ARG A 1 289 ? 32.655 -42.475 -5.312 1.00 31.56 289 ARG A N 1
ATOM 2199 C CA . ARG A 1 289 ? 34.068 -42.248 -4.892 1.00 31.56 289 ARG A CA 1
ATOM 2200 C C . ARG A 1 289 ? 34.737 -40.847 -4.934 1.00 31.56 289 ARG A C 1
ATOM 2202 O O . ARG A 1 289 ? 35.059 -40.297 -5.974 1.00 31.56 289 ARG A O 1
ATOM 2209 N N . SER A 1 290 ? 35.025 -40.395 -3.705 1.00 30.44 290 SER A N 1
ATOM 2210 C CA . SER A 1 290 ? 35.863 -39.313 -3.124 1.00 30.44 290 SER A CA 1
ATOM 2211 C C . SER A 1 290 ? 37.398 -39.457 -3.379 1.00 30.44 290 SER A C 1
ATOM 2213 O O . SER A 1 290 ? 37.743 -40.435 -4.044 1.00 30.44 290 SER A O 1
ATOM 2215 N N . PRO A 1 291 ? 38.359 -38.676 -2.778 1.00 42.00 291 PRO A N 1
ATOM 2216 C CA . PRO A 1 291 ? 38.304 -37.568 -1.785 1.00 42.00 291 PRO A CA 1
ATOM 2217 C C . PRO A 1 291 ? 39.341 -36.400 -2.067 1.00 42.00 291 PRO A C 1
ATOM 2219 O O . PRO A 1 291 ? 39.504 -36.076 -3.239 1.00 42.00 291 PRO A O 1
ATOM 2222 N N . PRO A 1 292 ? 39.975 -35.677 -1.093 1.00 41.72 292 PRO A N 1
ATOM 2223 C CA . PRO A 1 292 ? 39.819 -34.220 -0.931 1.00 41.72 292 PRO A CA 1
ATOM 2224 C C . PRO A 1 292 ? 41.122 -33.389 -1.085 1.00 41.72 292 PRO A C 1
ATOM 2226 O O . PRO A 1 292 ? 42.227 -33.925 -1.068 1.00 41.72 292 PRO A O 1
ATOM 2229 N N . ALA A 1 293 ? 41.007 -32.056 -1.147 1.00 33.56 293 ALA A N 1
ATOM 2230 C CA . ALA A 1 293 ? 42.147 -31.142 -1.015 1.00 33.56 293 ALA A CA 1
ATOM 2231 C C . ALA A 1 293 ? 41.929 -30.136 0.126 1.00 33.56 293 ALA A C 1
ATOM 2233 O O . ALA A 1 293 ? 40.965 -29.374 0.155 1.00 33.56 293 ALA A O 1
ATOM 2234 N N . THR A 1 294 ? 42.855 -30.197 1.074 1.00 32.59 294 THR A N 1
ATOM 2235 C CA . THR A 1 294 ? 43.059 -29.357 2.257 1.00 32.59 294 THR A CA 1
ATOM 2236 C C . THR A 1 294 ? 43.752 -28.041 1.882 1.00 32.59 294 THR A C 1
ATOM 2238 O O . THR A 1 294 ? 44.623 -28.067 1.020 1.00 32.59 294 THR A O 1
ATOM 2241 N N . CYS A 1 295 ? 43.429 -26.931 2.562 1.00 28.03 295 CYS A N 1
ATOM 2242 C CA . CYS A 1 295 ? 44.348 -25.857 3.013 1.00 28.03 295 CYS A CA 1
ATOM 2243 C C . CYS A 1 295 ? 43.503 -24.721 3.629 1.00 28.03 295 CYS A C 1
ATOM 2245 O O . CYS A 1 295 ? 42.663 -24.143 2.953 1.00 28.03 295 CYS A O 1
ATOM 2247 N N . ALA A 1 296 ? 43.487 -24.543 4.951 1.00 30.94 296 ALA A N 1
ATOM 2248 C CA . ALA A 1 296 ? 44.498 -23.910 5.811 1.00 30.94 296 ALA A CA 1
ATOM 2249 C C . ALA A 1 296 ? 44.189 -22.420 6.064 1.00 30.94 296 ALA A C 1
ATOM 2251 O O . ALA A 1 296 ? 44.279 -21.566 5.189 1.00 30.94 296 ALA A O 1
ATOM 2252 N N . SER A 1 297 ? 43.817 -22.161 7.315 1.00 33.09 297 SER A N 1
ATOM 2253 C CA . SER A 1 297 ? 43.542 -20.877 7.951 1.00 33.09 297 SER A CA 1
ATOM 2254 C C . SER A 1 297 ? 44.804 -20.022 8.096 1.00 33.09 297 SER A C 1
ATOM 2256 O O . SER A 1 297 ? 45.835 -20.543 8.516 1.00 33.09 297 SER A O 1
ATOM 2258 N N . VAL A 1 298 ? 44.705 -18.701 7.900 1.00 32.38 298 VAL A N 1
ATOM 2259 C CA . VAL A 1 298 ? 45.623 -17.732 8.528 1.00 32.38 298 VAL A CA 1
ATOM 2260 C C . VAL A 1 298 ? 44.841 -16.515 9.015 1.00 32.38 298 VAL A C 1
ATOM 2262 O O . VAL A 1 298 ? 44.367 -15.687 8.243 1.00 32.38 298 VAL A O 1
ATOM 2265 N N . THR A 1 299 ? 44.755 -16.417 10.336 1.00 34.91 299 THR A N 1
ATOM 2266 C CA . THR A 1 299 ? 44.387 -15.235 11.113 1.00 34.91 299 THR A CA 1
ATOM 2267 C C . THR A 1 299 ? 45.615 -14.328 11.233 1.00 34.91 299 THR A C 1
ATOM 2269 O O . THR A 1 299 ? 46.694 -14.814 11.578 1.00 34.91 299 THR A O 1
ATOM 2272 N N . ARG A 1 300 ? 45.480 -13.009 11.044 1.00 32.62 300 ARG A N 1
ATOM 2273 C CA . ARG A 1 300 ? 46.429 -12.043 11.624 1.00 32.62 300 ARG A CA 1
ATOM 2274 C C . ARG A 1 300 ? 45.716 -10.790 12.113 1.00 32.62 300 ARG A C 1
ATOM 2276 O O . ARG A 1 300 ? 44.951 -10.164 11.393 1.00 32.62 300 ARG A O 1
ATOM 2283 N N . ILE A 1 301 ? 45.997 -10.487 13.374 1.00 34.47 301 ILE A N 1
ATOM 2284 C CA . ILE A 1 301 ? 45.519 -9.373 14.184 1.00 34.47 301 ILE A CA 1
ATOM 2285 C C . ILE A 1 301 ? 46.700 -8.395 14.372 1.00 34.47 301 ILE A C 1
ATOM 2287 O O . ILE A 1 301 ? 47.806 -8.864 14.644 1.00 34.47 301 ILE A O 1
ATOM 2291 N N . LYS A 1 302 ? 46.391 -7.083 14.341 1.00 35.06 302 LYS A N 1
ATOM 2292 C CA . LYS A 1 302 ? 47.054 -5.927 15.010 1.00 35.06 302 LYS A CA 1
ATOM 2293 C C . LYS A 1 302 ? 48.348 -5.326 14.431 1.00 35.06 302 LYS A C 1
ATOM 2295 O O . LYS A 1 302 ? 49.029 -6.012 13.668 1.00 35.06 302 LYS A O 1
ATOM 2300 N N . PRO A 1 303 ? 48.702 -4.063 14.786 1.00 56.66 303 PRO A N 1
ATOM 2301 C CA . PRO A 1 303 ? 48.291 -3.224 15.944 1.00 56.66 303 PRO A CA 1
ATOM 2302 C C . PRO A 1 303 ? 47.047 -2.359 15.754 1.00 56.66 303 PRO A C 1
ATOM 2304 O O . PRO A 1 303 ? 46.881 -1.799 14.653 1.00 56.66 303 PRO A O 1
#

pLDDT: mean 78.54, std 21.31, range [26.42, 96.75]